Protein AF-A0A4P9Y2X1-F1 (afdb_monomer)

pLDDT: mean 70.87, std 21.78, range [31.38, 97.06]

Sequence (193 aa):
MLCRMGLGLTSDLLPIRHLTRPFLSAGLVFARGAAYRPPLTIVSRRPPPDIPQGKDEVPRNPRPLPAMTTEEVSAHFVNRSLSFACTDAFTLKVSPWPRCAVVRDKKTYEILIGPRVAYVNSKKSVDNRAVYRNRARRRLDRAAKAILPLYAQPRYDYVFFLREPCITQHMDVLKNNILLALKRVHCLRLPVK

Solvent-accessible surface area (backbone atoms only — not comparable to full-atom values): 12430 Å² total; per-residue (Å²): 138,88,79,83,88,82,89,82,90,77,93,83,89,83,79,92,76,87,80,85,81,81,92,82,89,84,78,90,80,94,77,84,88,75,86,84,70,73,79,81,73,76,68,78,72,69,70,71,81,74,72,79,89,51,101,65,83,74,56,99,74,50,55,69,62,78,65,84,43,76,68,57,39,50,61,54,41,75,81,52,48,81,38,64,28,82,52,83,39,32,37,39,37,35,28,74,55,60,97,58,51,49,44,59,41,90,85,79,60,44,78,58,66,59,58,43,79,41,80,47,76,47,52,88,48,43,35,79,53,65,67,57,41,50,49,24,50,54,49,50,48,57,35,44,68,70,46,42,85,78,72,57,58,62,50,28,42,39,36,38,37,44,25,45,49,41,65,75,55,54,67,68,58,52,38,50,51,51,52,53,36,50,50,48,43,74,67,55,85,66,83,84,129

Foldseek 3Di:
DDDDDDDDDDDDDDDDDDDDDDDDDDDDDDDDDDDPPPPPPCPPCPDPPDPPPDPPPLPPDQDEDDDLDQVSVVVCQVVAQPFWDDDPFWIKTKGAADPNYWYADPPPRDTFQAEAEEEDEDCVFAHVDVVRSVQLVVLLVVLCVVACVPQPDTRMYMYIYGGNVSNPDDSVVSNVRVVVGSCRGVVPPDDDD

Organism: NCBI:txid1907219

Structure (mmCIF, N/CA/C/O backbone):
data_AF-A0A4P9Y2X1-F1
#
_entry.id   AF-A0A4P9Y2X1-F1
#
loop_
_atom_site.group_PDB
_atom_site.id
_atom_site.type_symbol
_atom_site.label_atom_id
_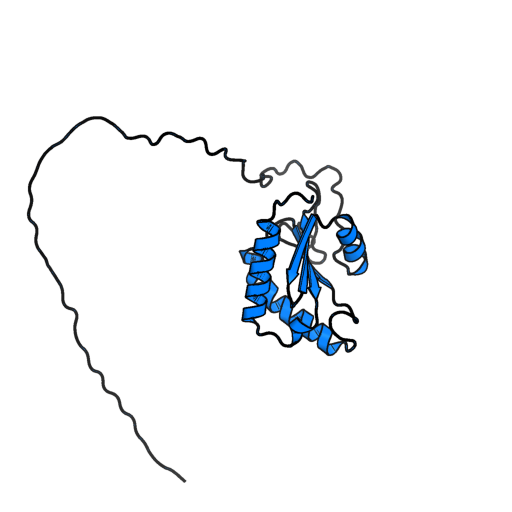atom_site.label_alt_id
_atom_site.label_comp_id
_atom_site.label_asym_id
_atom_site.label_entity_id
_atom_site.label_seq_id
_atom_site.pdbx_PDB_ins_code
_atom_site.Cartn_x
_atom_site.Cartn_y
_atom_site.Cartn_z
_atom_site.occupancy
_atom_site.B_iso_or_equiv
_atom_site.auth_seq_id
_atom_site.auth_comp_id
_atom_site.auth_asym_id
_atom_site.auth_atom_id
_atom_site.pdbx_PDB_model_num
ATOM 1 N N . MET A 1 1 ? -16.371 -33.456 40.025 1.00 46.06 1 MET A N 1
ATOM 2 C CA . MET A 1 1 ? -17.799 -33.800 40.197 1.00 46.06 1 MET A CA 1
ATOM 3 C C . MET A 1 1 ? -18.428 -33.889 38.818 1.00 46.06 1 MET A C 1
ATOM 5 O O . MET A 1 1 ? -18.357 -32.923 38.072 1.00 46.06 1 MET A O 1
ATOM 9 N N . LEU A 1 2 ? -18.895 -35.084 38.455 1.00 42.62 2 LEU A N 1
ATOM 10 C CA . LEU A 1 2 ? -19.455 -35.434 37.150 1.00 42.62 2 LEU A CA 1
ATOM 11 C C . LEU A 1 2 ? -20.898 -34.933 36.990 1.00 42.62 2 LEU A C 1
ATOM 13 O O . LEU A 1 2 ? -21.685 -35.064 37.920 1.00 42.62 2 LEU A O 1
ATOM 17 N N . CYS A 1 3 ? -21.259 -34.518 35.775 1.00 41.72 3 CYS A N 1
ATOM 18 C CA . CYS A 1 3 ? -22.609 -34.668 35.215 1.00 41.72 3 CYS A CA 1
ATOM 19 C C . CYS A 1 3 ? -22.464 -34.751 33.679 1.00 41.72 3 CYS A C 1
ATOM 21 O O . CYS A 1 3 ? -22.022 -33.789 33.060 1.00 41.72 3 CYS A O 1
ATOM 23 N N . ARG A 1 4 ? -22.418 -35.962 33.094 1.00 39.38 4 ARG A N 1
ATOM 24 C CA . ARG A 1 4 ? -23.517 -36.676 32.391 1.00 39.38 4 ARG A CA 1
ATOM 25 C C . ARG A 1 4 ? -24.182 -35.828 31.292 1.00 39.38 4 ARG A C 1
ATOM 27 O O . ARG A 1 4 ? -24.827 -34.840 31.589 1.00 39.38 4 ARG A O 1
ATOM 34 N N . MET A 1 5 ? -23.856 -36.094 30.023 1.00 42.47 5 MET A N 1
ATOM 35 C CA . MET A 1 5 ? -24.524 -37.026 29.083 1.00 42.47 5 MET A CA 1
ATOM 36 C C . MET A 1 5 ? -25.726 -36.402 28.360 1.00 42.47 5 MET A C 1
ATOM 38 O O . MET A 1 5 ? -26.675 -35.961 28.992 1.00 42.47 5 MET A O 1
ATOM 42 N N . GLY A 1 6 ? -25.691 -36.449 27.026 1.00 40.44 6 GLY A N 1
ATOM 43 C CA . GLY A 1 6 ? -26.807 -36.062 26.165 1.00 40.44 6 GLY A CA 1
ATOM 44 C C . GLY A 1 6 ? -26.436 -36.065 24.684 1.00 40.44 6 GLY A C 1
ATOM 45 O O . GLY A 1 6 ? -26.431 -35.019 24.047 1.00 40.44 6 GLY A O 1
ATOM 46 N N . LEU A 1 7 ? -26.068 -37.238 24.159 1.00 48.69 7 LEU A N 1
ATOM 47 C CA . LEU A 1 7 ? -25.991 -37.512 22.722 1.00 48.69 7 LEU A CA 1
ATOM 48 C C . LEU A 1 7 ? -27.415 -37.544 22.149 1.00 48.69 7 LEU A C 1
ATOM 50 O O . LEU A 1 7 ? -28.268 -38.245 22.686 1.00 48.69 7 LEU A O 1
ATOM 54 N N . GLY A 1 8 ? -27.642 -36.829 21.049 1.00 40.47 8 GLY A N 1
ATOM 55 C CA . GLY A 1 8 ? -28.876 -36.874 20.266 1.00 40.47 8 GLY A CA 1
ATOM 56 C C . GLY A 1 8 ? -28.552 -36.967 18.779 1.00 40.47 8 GLY A C 1
ATOM 57 O O . GLY A 1 8 ? -28.489 -35.955 18.091 1.00 40.47 8 GLY A O 1
ATOM 58 N N . LEU A 1 9 ? -28.300 -38.192 18.315 1.00 49.41 9 LEU A N 1
ATOM 59 C CA . LEU A 1 9 ? -28.286 -38.595 16.909 1.00 49.41 9 LEU A CA 1
ATOM 60 C C . LEU A 1 9 ? -29.729 -38.858 16.458 1.00 49.41 9 LEU A C 1
ATOM 62 O O . LEU A 1 9 ? -30.378 -39.712 17.048 1.00 49.41 9 LEU A O 1
ATOM 66 N N . THR A 1 10 ? -30.188 -38.173 15.412 1.00 50.03 10 THR A N 1
ATOM 67 C CA . THR A 1 10 ? -31.227 -38.601 14.446 1.00 50.03 10 THR A CA 1
ATOM 68 C C . THR A 1 10 ? -30.934 -37.775 13.177 1.00 50.03 10 THR A C 1
ATOM 70 O O . THR A 1 10 ? -30.920 -36.554 13.244 1.00 50.03 10 THR A O 1
ATOM 73 N N . SER A 1 11 ? -30.358 -38.258 12.070 1.00 44.84 11 SER A N 1
ATOM 74 C CA . SER A 1 11 ? -30.761 -39.297 11.113 1.00 44.84 11 SER A CA 1
ATOM 75 C C . SER A 1 11 ? -32.238 -39.248 10.744 1.00 44.84 11 SER A C 1
ATOM 77 O O . SER A 1 11 ? -33.000 -40.062 11.242 1.00 44.84 11 SER A O 1
ATOM 79 N N . ASP A 1 12 ? -32.593 -38.347 9.824 1.00 41.78 12 ASP A N 1
ATOM 80 C CA . ASP A 1 12 ? -33.766 -38.529 8.974 1.00 41.78 12 ASP A CA 1
ATOM 81 C C . ASP A 1 12 ? -33.438 -38.220 7.510 1.00 41.78 12 ASP A C 1
ATOM 83 O O . ASP A 1 12 ? -33.122 -37.104 7.095 1.00 41.78 12 ASP A O 1
ATOM 87 N N . LEU A 1 13 ? -33.460 -39.317 6.760 1.00 49.59 13 LEU A N 1
ATOM 88 C CA . LEU A 1 13 ? -33.363 -39.465 5.322 1.00 49.59 13 LEU A CA 1
ATOM 89 C C . LEU A 1 13 ? -34.708 -39.098 4.698 1.00 49.59 13 LEU A C 1
ATOM 91 O O . LEU A 1 13 ? -35.712 -39.702 5.058 1.00 49.59 13 LEU A O 1
ATOM 95 N N . LEU A 1 14 ? -34.727 -38.227 3.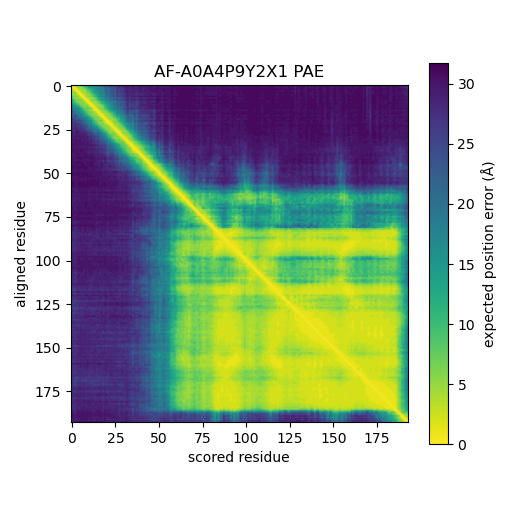689 1.00 57.69 14 LEU A N 1
ATOM 96 C CA . LEU A 1 14 ? -35.843 -38.134 2.743 1.00 57.69 14 LEU A CA 1
ATOM 97 C C . LEU A 1 14 ? -35.336 -37.798 1.326 1.00 57.69 14 LEU A C 1
ATOM 99 O O . LEU A 1 14 ? -34.244 -37.253 1.169 1.00 57.69 14 LEU A O 1
ATOM 103 N N . PRO A 1 15 ? -36.071 -38.216 0.278 1.00 49.88 15 PRO A N 1
ATOM 104 C CA . PRO A 1 15 ? -35.488 -39.014 -0.788 1.00 49.88 15 PRO A CA 1
ATOM 105 C C . PRO A 1 15 ? -35.441 -38.315 -2.148 1.00 49.88 15 PRO A C 1
ATOM 107 O O . PRO A 1 15 ? -36.216 -37.414 -2.469 1.00 49.88 15 PRO A O 1
ATOM 110 N N . ILE A 1 16 ? -34.549 -38.850 -2.978 1.00 49.84 16 ILE A N 1
ATOM 111 C CA . ILE A 1 16 ? -34.444 -38.661 -4.423 1.00 49.84 16 ILE A CA 1
ATOM 112 C C . ILE A 1 16 ? -35.815 -38.909 -5.069 1.00 49.84 16 ILE A C 1
ATOM 114 O O . ILE A 1 16 ? -36.359 -40.010 -4.987 1.00 49.84 16 ILE A O 1
ATOM 118 N N . ARG A 1 17 ? -36.366 -37.900 -5.752 1.00 44.12 17 ARG A N 1
ATOM 119 C CA . ARG A 1 17 ? -37.485 -38.076 -6.683 1.00 44.12 17 ARG A CA 1
ATOM 120 C C . ARG A 1 17 ? -37.054 -37.680 -8.085 1.00 44.12 17 ARG A C 1
ATOM 122 O O . ARG A 1 17 ? -36.909 -36.508 -8.417 1.00 44.12 17 ARG A O 1
ATOM 129 N N . HIS A 1 18 ? -36.861 -38.721 -8.885 1.00 48.31 18 HIS A N 1
ATOM 130 C CA . HIS A 1 18 ? -36.809 -38.687 -10.333 1.00 48.31 18 HIS A CA 1
ATOM 131 C C . HIS A 1 18 ? -38.089 -38.052 -10.887 1.00 48.31 18 HIS A C 1
ATOM 133 O O . HIS A 1 18 ? -39.191 -38.521 -10.608 1.00 48.31 18 HIS A O 1
ATOM 139 N N . LEU A 1 19 ? -37.940 -37.013 -11.705 1.00 48.47 19 LEU A N 1
ATOM 140 C CA . LEU A 1 19 ? -38.990 -36.538 -12.600 1.00 48.47 19 LEU A CA 1
ATOM 141 C C . LEU A 1 19 ? -38.551 -36.825 -14.031 1.00 48.47 19 LEU A C 1
ATOM 143 O O . LEU A 1 19 ? -37.944 -36.011 -14.719 1.00 48.47 19 LEU A O 1
ATOM 147 N N . THR A 1 20 ? -38.870 -38.042 -14.451 1.00 46.12 20 THR A N 1
ATOM 148 C CA . THR A 1 20 ? -39.063 -38.414 -15.846 1.00 46.12 20 THR A CA 1
ATOM 149 C C . THR A 1 20 ? -40.257 -37.643 -16.403 1.00 46.12 20 THR A C 1
ATOM 151 O O . THR A 1 20 ? -41.367 -37.755 -15.878 1.00 46.12 20 THR A O 1
ATOM 154 N N . ARG A 1 21 ? -40.059 -36.914 -17.502 1.00 46.06 21 ARG A N 1
ATOM 155 C CA . ARG A 1 21 ? -41.138 -36.603 -18.443 1.00 46.06 21 ARG A CA 1
ATOM 156 C C . ARG A 1 21 ? -40.705 -36.926 -19.873 1.00 46.06 21 ARG A C 1
ATOM 158 O O . ARG A 1 21 ? -39.512 -36.857 -20.166 1.00 46.06 21 ARG A O 1
ATOM 165 N N . PRO A 1 22 ? -41.656 -37.361 -20.713 1.00 52.03 22 PRO A N 1
ATOM 166 C CA . PRO A 1 22 ? -41.384 -38.200 -21.862 1.00 52.03 22 PRO A CA 1
ATOM 167 C C . PRO A 1 22 ? -41.191 -37.412 -23.157 1.00 52.03 22 PRO A C 1
ATOM 169 O O . PRO A 1 22 ? -41.671 -36.293 -23.327 1.00 52.03 22 PRO A O 1
ATOM 172 N N . PHE A 1 23 ? -40.503 -38.098 -24.067 1.00 40.88 23 PHE A N 1
ATOM 173 C CA . PHE A 1 23 ? -40.548 -37.962 -25.516 1.00 40.88 23 PHE A CA 1
ATOM 174 C C . PHE A 1 23 ? -41.937 -37.581 -26.049 1.00 40.88 23 PHE A C 1
ATOM 176 O O . PHE A 1 23 ? -42.909 -38.281 -25.778 1.00 40.88 23 PHE A O 1
ATOM 183 N N . LEU A 1 24 ? -41.983 -36.579 -26.928 1.00 45.62 24 LEU A N 1
ATOM 184 C CA . LEU A 1 24 ? -42.823 -36.623 -28.122 1.00 45.62 24 LEU A CA 1
ATOM 185 C C . LEU A 1 24 ? -42.112 -35.893 -29.264 1.00 45.62 24 LEU A C 1
ATOM 187 O O . LEU A 1 24 ? -41.770 -34.715 -29.196 1.00 45.62 24 LEU A O 1
ATOM 191 N N . SER A 1 25 ? -41.843 -36.695 -30.280 1.00 41.62 25 SER A N 1
ATOM 192 C CA . SER A 1 25 ? -41.270 -36.411 -31.583 1.00 41.62 25 SER A CA 1
ATOM 193 C C . SER A 1 25 ? -42.294 -35.797 -32.536 1.00 41.62 25 SER A C 1
ATOM 195 O O . SER A 1 25 ? -43.398 -36.323 -32.642 1.00 41.62 25 SER A O 1
ATOM 197 N N . ALA A 1 26 ? -41.876 -34.784 -33.292 1.00 38.12 26 ALA A N 1
ATOM 198 C CA . ALA A 1 26 ? -42.262 -34.458 -34.675 1.00 38.12 26 ALA A CA 1
ATOM 199 C C . ALA A 1 26 ? -41.609 -33.094 -34.967 1.00 38.12 26 ALA A C 1
ATOM 201 O O . ALA A 1 26 ? -41.743 -32.181 -34.166 1.00 38.12 26 ALA A O 1
ATOM 202 N N . GLY A 1 27 ? -40.825 -32.840 -36.007 1.00 34.03 27 GLY A N 1
ATOM 203 C CA . GLY A 1 27 ? -40.684 -33.470 -37.308 1.00 34.03 27 GLY A C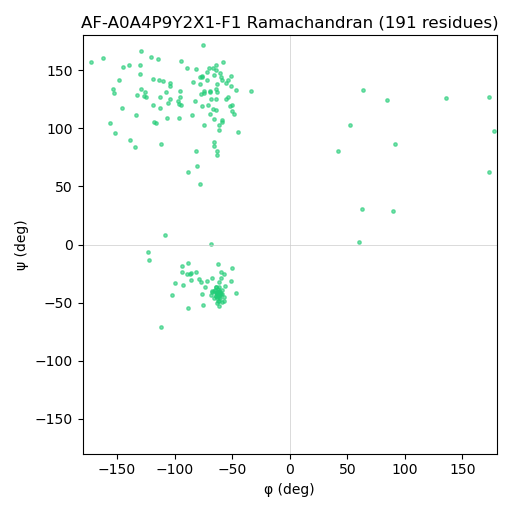A 1
ATOM 204 C C . GLY A 1 27 ? -40.597 -32.322 -38.321 1.00 34.03 27 GLY A C 1
ATOM 205 O O . GLY A 1 27 ? -41.501 -31.499 -38.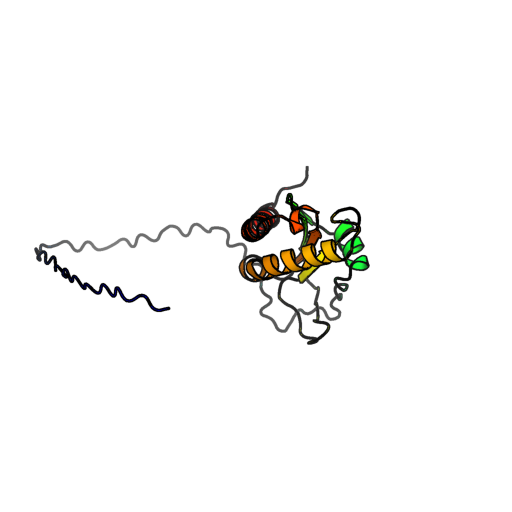334 1.00 34.03 27 GLY A O 1
ATOM 206 N N . LEU A 1 28 ? -39.538 -32.308 -39.149 1.00 37.94 28 LEU A N 1
ATOM 207 C CA . LEU A 1 28 ? -39.350 -31.463 -40.351 1.00 37.94 28 LEU A CA 1
ATOM 208 C C . LEU A 1 28 ? -39.274 -29.932 -40.100 1.00 37.94 28 LEU A C 1
ATOM 210 O O . LEU A 1 28 ? -40.072 -29.356 -39.387 1.00 37.94 28 LEU A O 1
ATOM 214 N N . VAL A 1 29 ? -38.329 -29.163 -40.644 1.00 41.47 29 VAL A N 1
ATOM 215 C CA . VAL A 1 29 ? -37.960 -29.042 -42.059 1.00 41.47 29 VAL A CA 1
ATOM 216 C C . VAL A 1 29 ? -36.491 -28.616 -42.170 1.00 41.47 29 VAL A C 1
ATOM 218 O O . VAL A 1 29 ? -36.031 -27.683 -41.516 1.00 41.47 29 VAL A O 1
ATOM 221 N N . PHE A 1 30 ? -35.764 -29.302 -43.047 1.00 40.00 30 PHE A N 1
ATOM 222 C CA . PHE A 1 30 ? -34.412 -28.969 -43.477 1.00 40.00 30 PHE A CA 1
ATOM 223 C C . PHE A 1 30 ? -34.483 -27.771 -44.442 1.00 40.00 30 PHE A C 1
ATOM 225 O O . PHE A 1 30 ? -34.844 -27.935 -45.605 1.00 40.00 30 PHE A O 1
ATOM 232 N N . ALA A 1 31 ? -34.147 -26.567 -43.975 1.00 43.12 31 ALA A N 1
ATOM 233 C CA . ALA A 1 31 ? -33.940 -25.404 -44.837 1.00 43.12 31 ALA A CA 1
ATOM 234 C C . ALA A 1 31 ? -32.439 -25.103 -44.921 1.00 43.12 31 ALA A C 1
ATOM 236 O O . ALA A 1 31 ? -31.794 -24.683 -43.960 1.00 43.12 31 ALA A O 1
ATOM 237 N N . ARG A 1 32 ? -31.880 -25.381 -46.100 1.00 41.03 32 ARG A N 1
ATOM 238 C CA . ARG A 1 32 ? -30.540 -24.974 -46.520 1.00 41.03 32 ARG A CA 1
ATOM 239 C C . ARG A 1 32 ? -30.416 -23.448 -46.487 1.00 41.03 32 ARG A C 1
ATOM 241 O O . ARG A 1 32 ? -31.288 -22.756 -46.992 1.00 41.03 32 ARG A O 1
ATOM 248 N N . GLY A 1 33 ? -29.249 -22.973 -46.054 1.00 44.22 33 GLY A N 1
ATOM 249 C CA . GLY A 1 33 ? -28.662 -21.747 -46.595 1.00 44.22 33 GLY A CA 1
ATOM 250 C C . GLY A 1 33 ? -29.012 -20.453 -45.869 1.00 44.22 33 GLY A C 1
ATOM 251 O O . GLY A 1 33 ? -29.885 -19.718 -46.296 1.00 44.22 33 GLY A O 1
ATOM 252 N N . ALA A 1 34 ? -28.238 -20.140 -44.833 1.00 41.03 34 ALA A N 1
ATOM 253 C CA . ALA A 1 34 ? -27.581 -18.844 -44.646 1.00 41.03 34 ALA A CA 1
ATOM 254 C C . ALA A 1 34 ? -26.865 -18.908 -43.297 1.00 41.03 34 ALA A C 1
ATOM 256 O O . ALA A 1 34 ? -27.467 -18.738 -42.240 1.00 41.03 34 ALA A O 1
ATOM 257 N N . ALA A 1 35 ? -25.566 -19.203 -43.323 1.00 43.62 35 ALA 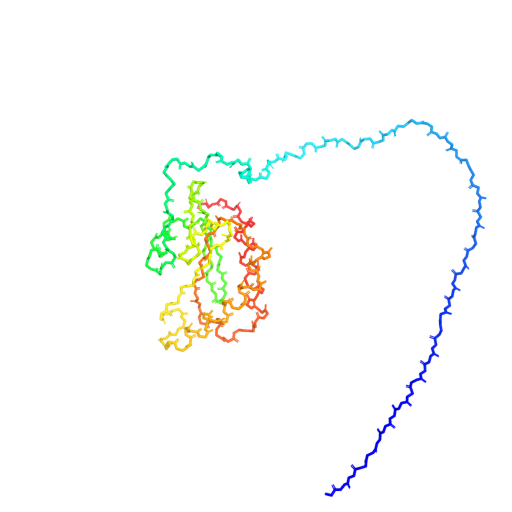A N 1
ATOM 258 C CA . ALA A 1 35 ? -24.722 -19.008 -42.158 1.00 43.62 35 ALA A CA 1
ATOM 259 C C . ALA A 1 35 ? -24.801 -17.524 -41.778 1.00 43.62 35 ALA A C 1
ATOM 261 O O . ALA A 1 35 ? -24.229 -16.678 -42.466 1.00 43.62 35 ALA A O 1
ATOM 262 N N . TYR A 1 36 ? -25.530 -17.208 -40.708 1.00 44.50 36 TYR A N 1
ATOM 263 C CA . TYR A 1 36 ? -25.503 -15.889 -40.093 1.00 44.50 36 TYR A CA 1
ATOM 264 C C . TYR A 1 36 ? -24.096 -15.695 -39.515 1.00 44.50 36 TYR A C 1
ATOM 266 O O . TYR A 1 36 ? -23.818 -16.024 -38.364 1.00 44.50 36 TYR A O 1
ATOM 274 N N . ARG A 1 37 ? -23.159 -15.242 -40.357 1.00 45.41 37 ARG A N 1
ATOM 275 C CA . ARG A 1 37 ? -21.886 -14.685 -39.908 1.00 45.41 37 ARG A CA 1
ATOM 276 C C . ARG A 1 37 ? -22.244 -13.358 -39.246 1.00 45.41 37 ARG A C 1
ATOM 278 O O . ARG A 1 37 ? -22.676 -12.459 -39.970 1.00 45.41 37 ARG A O 1
ATOM 285 N N . PRO A 1 38 ? -22.090 -13.195 -37.920 1.00 49.56 38 PRO A N 1
ATOM 286 C CA . PRO A 1 38 ? -22.181 -11.862 -37.354 1.00 49.56 38 PRO A CA 1
ATOM 287 C C . PRO A 1 38 ? -21.164 -10.977 -38.089 1.00 49.56 38 PRO A C 1
ATOM 289 O O . PRO A 1 38 ? -20.062 -11.458 -38.398 1.00 49.56 38 PRO A O 1
ATOM 292 N N . PRO A 1 39 ? -21.512 -9.720 -38.420 1.00 43.09 39 PRO A N 1
ATOM 293 C CA . PRO A 1 39 ? -20.548 -8.803 -38.994 1.00 43.09 39 PRO A CA 1
ATOM 294 C C . PRO A 1 39 ? -19.356 -8.770 -38.044 1.00 43.09 39 PRO A C 1
ATOM 296 O O . PRO A 1 39 ? -19.518 -8.599 -36.835 1.00 43.09 39 PRO A O 1
ATOM 299 N N . LEU A 1 40 ? -18.164 -9.010 -38.590 1.00 44.00 40 LEU A N 1
ATOM 300 C CA . LEU A 1 40 ? -16.913 -8.748 -37.902 1.00 44.00 40 LEU A CA 1
ATOM 301 C C . LEU A 1 40 ? -16.872 -7.241 -37.671 1.00 44.00 40 LEU A C 1
ATOM 303 O O . LEU A 1 40 ? -16.269 -6.497 -38.439 1.00 44.00 40 LEU A O 1
ATOM 307 N N . THR A 1 41 ? -17.562 -6.774 -36.635 1.00 42.84 41 THR A N 1
ATOM 308 C CA . THR A 1 41 ? -17.335 -5.458 -36.083 1.00 42.84 41 THR A CA 1
ATOM 309 C C . THR A 1 41 ? -15.899 -5.529 -35.615 1.00 42.84 41 THR A C 1
ATOM 311 O O . THR A 1 41 ? -15.576 -6.201 -34.632 1.00 42.84 41 THR A O 1
ATOM 314 N N . ILE A 1 42 ? -15.022 -4.919 -36.405 1.00 44.97 42 ILE A N 1
ATOM 315 C CA . ILE A 1 42 ? -13.634 -4.653 -36.077 1.00 44.97 42 ILE A CA 1
ATOM 316 C C . ILE A 1 42 ? -13.703 -3.708 -34.875 1.00 44.97 42 ILE A C 1
ATOM 318 O O . ILE A 1 42 ? -13.562 -2.496 -34.990 1.00 44.97 42 ILE A O 1
ATOM 322 N N . VAL A 1 43 ? -13.995 -4.257 -33.692 1.00 43.88 43 VAL A N 1
ATOM 323 C CA . VAL A 1 43 ? -13.610 -3.639 -32.437 1.00 43.88 43 VAL A CA 1
ATOM 324 C C . VAL A 1 43 ? -12.114 -3.559 -32.587 1.00 43.88 43 VAL A C 1
ATOM 326 O O . VAL A 1 43 ? -11.455 -4.599 -32.628 1.00 43.88 43 VAL A O 1
ATOM 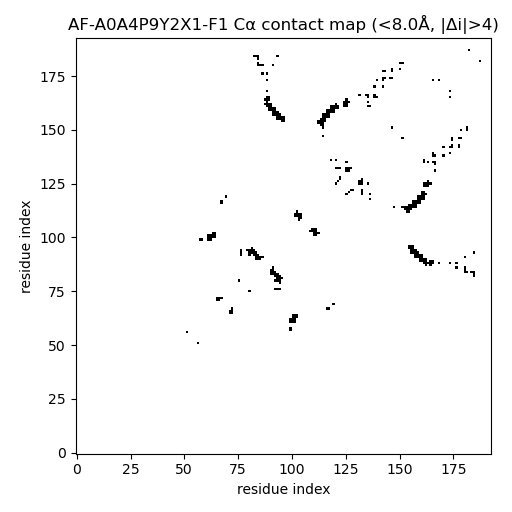329 N N . SER A 1 44 ? -11.619 -2.342 -32.806 1.00 42.97 44 SER A N 1
ATOM 330 C CA . SER A 1 44 ? -10.207 -2.027 -32.892 1.00 42.97 44 SER A CA 1
ATOM 331 C C . SER A 1 44 ? -9.520 -2.745 -31.740 1.00 42.97 44 SER A C 1
ATOM 333 O O . SER A 1 44 ? -9.549 -2.283 -30.594 1.00 42.97 44 SER A O 1
ATOM 335 N N . ARG A 1 45 ? -8.961 -3.921 -32.034 1.00 38.28 45 ARG A N 1
ATOM 336 C CA . ARG A 1 45 ? -8.057 -4.623 -31.151 1.00 38.28 45 ARG A CA 1
ATOM 337 C C . ARG A 1 45 ? -6.864 -3.693 -31.127 1.00 38.28 45 ARG A C 1
ATOM 339 O O . ARG A 1 45 ? -5.988 -3.800 -31.975 1.00 38.28 45 ARG A O 1
ATOM 346 N N . ARG A 1 46 ? -6.843 -2.717 -30.211 1.00 44.00 46 ARG A N 1
ATOM 347 C CA . ARG A 1 46 ? -5.541 -2.251 -29.753 1.00 44.00 46 ARG A CA 1
ATOM 348 C C . ARG A 1 46 ? -4.843 -3.542 -29.348 1.00 44.00 46 ARG A C 1
ATOM 350 O O . ARG A 1 46 ? -5.432 -4.267 -28.536 1.00 44.00 46 ARG A O 1
ATOM 357 N N . PRO A 1 47 ? -3.715 -3.894 -29.981 1.00 42.06 47 PRO A N 1
ATOM 358 C CA . PRO A 1 47 ? -3.000 -5.078 -29.564 1.00 42.06 47 PRO A CA 1
ATOM 359 C C . PRO A 1 47 ? -2.813 -4.960 -28.044 1.00 42.06 47 PRO A C 1
ATOM 361 O O . PRO A 1 47 ? -2.577 -3.845 -27.550 1.00 42.06 47 PRO A O 1
ATOM 364 N N . PRO A 1 48 ? -3.036 -6.043 -27.274 1.00 53.25 48 PRO A N 1
ATOM 365 C CA . PRO A 1 48 ? -2.593 -6.053 -25.885 1.00 53.25 48 PRO A CA 1
ATOM 366 C C . PRO A 1 48 ? -1.148 -5.540 -25.889 1.00 53.25 48 PRO A C 1
ATOM 368 O O . PRO A 1 48 ? -0.414 -5.939 -26.790 1.00 53.25 48 PRO A O 1
ATOM 371 N N . PRO A 1 49 ? -0.763 -4.604 -24.998 1.00 56.78 49 PRO A N 1
ATOM 372 C CA . PRO A 1 49 ? 0.570 -4.012 -25.034 1.00 56.78 49 PRO A CA 1
ATOM 373 C C . PRO A 1 49 ? 1.569 -5.157 -25.098 1.00 56.78 49 PRO A C 1
ATOM 375 O O . PRO A 1 49 ? 1.570 -5.987 -24.188 1.00 56.78 49 PRO A O 1
ATOM 378 N N . ASP A 1 50 ? 2.293 -5.235 -26.216 1.00 46.22 50 ASP A N 1
ATOM 379 C CA . ASP A 1 50 ? 3.066 -6.406 -26.596 1.00 46.22 50 ASP A CA 1
ATOM 380 C C . ASP A 1 50 ? 3.895 -6.843 -25.390 1.00 46.22 50 ASP A C 1
ATOM 382 O O . ASP A 1 50 ? 4.764 -6.110 -24.910 1.00 46.22 50 ASP A O 1
ATOM 386 N N . ILE A 1 51 ? 3.573 -8.011 -24.826 1.00 48.69 51 ILE A N 1
ATOM 387 C CA . ILE A 1 51 ? 4.530 -8.693 -23.965 1.00 48.69 51 ILE A CA 1
ATOM 388 C C . ILE A 1 51 ? 5.667 -9.009 -24.932 1.00 48.69 51 ILE A C 1
ATOM 390 O O . ILE A 1 51 ? 5.398 -9.727 -25.895 1.00 48.69 51 ILE A O 1
ATOM 394 N N . PRO A 1 52 ? 6.877 -8.451 -24.757 1.00 48.59 52 PRO A N 1
ATOM 395 C CA . PRO A 1 52 ? 7.958 -8.670 -25.703 1.00 48.59 52 PRO A CA 1
ATOM 396 C C . PRO A 1 52 ? 8.273 -10.169 -25.727 1.00 48.59 52 PRO A C 1
ATOM 398 O O . PRO A 1 52 ? 8.935 -10.700 -24.839 1.00 48.59 52 PRO A O 1
ATOM 401 N N . GLN A 1 53 ? 7.727 -10.868 -26.722 1.00 43.31 53 GLN A N 1
ATOM 402 C CA . GLN A 1 53 ? 8.047 -12.251 -27.049 1.00 43.31 53 GLN A CA 1
ATOM 403 C C . GLN A 1 53 ? 9.218 -12.227 -28.025 1.00 43.31 53 GLN A C 1
ATOM 405 O O . GLN A 1 53 ? 9.113 -12.608 -29.183 1.00 43.31 53 GLN A O 1
ATOM 410 N N . GLY A 1 54 ? 10.336 -11.701 -27.546 1.00 38.59 54 GLY A N 1
ATOM 411 C CA . GLY A 1 54 ? 11.581 -11.619 -28.280 1.00 38.59 54 GLY A CA 1
ATOM 412 C C . GLY A 1 54 ? 12.708 -11.612 -27.267 1.00 38.59 54 GLY A C 1
ATOM 413 O O . GLY A 1 54 ? 12.680 -10.851 -26.305 1.00 38.59 54 GLY A O 1
ATOM 414 N N . LYS A 1 55 ? 13.708 -12.471 -27.472 1.00 43.47 55 LYS A N 1
ATOM 415 C CA . LYS A 1 55 ? 14.997 -12.379 -26.767 1.00 43.47 55 LYS A CA 1
ATOM 416 C C . LYS A 1 55 ? 15.794 -11.134 -27.203 1.00 43.47 55 LYS A C 1
ATOM 418 O O . LYS A 1 55 ? 16.870 -10.874 -26.673 1.00 43.47 55 LYS A O 1
ATOM 423 N N . ASP A 1 56 ? 15.222 -10.352 -28.109 1.00 43.56 56 ASP A N 1
ATOM 424 C CA . ASP A 1 56 ? 15.766 -9.166 -28.736 1.00 43.56 56 ASP A CA 1
ATOM 425 C C . ASP A 1 56 ? 14.935 -7.953 -28.284 1.00 43.56 56 ASP A C 1
ATOM 427 O O . ASP A 1 56 ? 13.721 -8.050 -28.142 1.00 43.56 56 ASP A O 1
ATOM 431 N N . GLU A 1 57 ? 15.593 -6.817 -28.046 1.00 47.59 57 GLU A N 1
ATOM 432 C CA . GLU A 1 57 ? 15.063 -5.567 -27.457 1.00 47.59 57 GLU A CA 1
ATOM 433 C C . GLU A 1 57 ? 15.129 -5.406 -25.925 1.00 47.59 57 GLU A C 1
ATOM 435 O O . GLU A 1 57 ? 14.411 -4.596 -25.335 1.00 47.59 57 GLU A O 1
ATOM 440 N N . VAL A 1 58 ? 16.108 -6.024 -25.257 1.00 49.22 58 VAL A N 1
ATOM 441 C CA . VAL A 1 58 ? 16.732 -5.294 -24.139 1.00 49.22 58 VAL A CA 1
ATOM 442 C C . VAL A 1 58 ? 17.656 -4.253 -24.784 1.00 49.22 58 VAL A C 1
ATOM 444 O O . VAL A 1 58 ? 18.557 -4.641 -25.530 1.00 49.22 58 VAL A O 1
ATOM 447 N N . PRO A 1 59 ? 17.458 -2.939 -24.569 1.00 48.69 59 PRO A N 1
ATOM 448 C CA . PRO A 1 59 ? 18.376 -1.941 -25.105 1.00 48.69 59 PRO A CA 1
ATOM 449 C C . PRO A 1 59 ? 19.795 -2.288 -24.666 1.00 48.69 59 PRO A C 1
ATOM 451 O O . PRO A 1 59 ? 19.983 -2.680 -23.516 1.00 48.69 59 PRO A O 1
ATOM 454 N N . ARG A 1 60 ? 20.795 -2.092 -25.539 1.00 54.97 60 ARG A N 1
ATOM 455 C CA . ARG A 1 60 ? 22.216 -2.376 -25.233 1.00 54.97 60 ARG A CA 1
ATOM 456 C C . ARG A 1 60 ? 22.694 -1.757 -23.909 1.00 54.97 60 ARG A C 1
ATOM 458 O O . ARG A 1 60 ? 23.680 -2.220 -23.350 1.00 54.97 60 ARG A O 1
ATOM 465 N N . ASN A 1 61 ? 21.990 -0.743 -23.399 1.00 57.38 61 ASN A N 1
ATOM 466 C CA . ASN A 1 61 ? 22.170 -0.213 -22.056 1.00 57.38 61 ASN A CA 1
ATOM 467 C C . ASN A 1 61 ? 20.797 0.103 -21.407 1.00 57.38 61 ASN A C 1
ATOM 469 O O . ASN A 1 61 ? 20.259 1.199 -21.609 1.00 57.38 61 ASN A O 1
ATOM 473 N N . PRO A 1 62 ? 20.159 -0.843 -20.690 1.00 64.12 62 PRO A N 1
ATOM 474 C CA . PRO A 1 62 ? 18.891 -0.574 -20.022 1.00 64.12 62 PRO A CA 1
ATOM 475 C C . PRO A 1 62 ? 19.136 0.394 -18.862 1.00 64.12 62 PRO A C 1
ATOM 477 O O . PRO A 1 62 ? 20.036 0.176 -18.054 1.00 64.12 62 PRO A O 1
ATOM 480 N N . ARG A 1 63 ? 18.328 1.457 -18.736 1.00 62.91 63 ARG A N 1
ATOM 481 C CA . ARG A 1 63 ? 18.419 2.322 -17.549 1.00 62.91 63 ARG A CA 1
ATOM 482 C C . ARG A 1 63 ? 17.958 1.512 -16.332 1.00 62.91 63 ARG A C 1
ATOM 484 O O . ARG A 1 63 ? 16.783 1.124 -16.310 1.00 62.91 63 ARG A O 1
ATOM 491 N N . PRO A 1 64 ? 18.823 1.261 -15.333 1.00 67.00 64 PRO A N 1
ATOM 492 C CA . PRO A 1 64 ? 18.382 0.614 -14.110 1.00 67.00 64 PRO A CA 1
ATOM 493 C C . PRO A 1 64 ? 17.372 1.532 -13.417 1.00 67.00 64 PRO A C 1
ATOM 495 O O . PRO A 1 64 ? 17.590 2.742 -13.315 1.00 67.00 64 PRO A O 1
ATOM 498 N N . LEU A 1 65 ? 16.243 0.978 -12.966 1.00 68.31 65 LEU A N 1
ATOM 499 C CA . LEU A 1 65 ? 15.356 1.746 -12.094 1.00 68.31 65 LEU A CA 1
ATOM 500 C C . LEU A 1 65 ? 15.999 1.896 -10.715 1.00 68.31 65 LEU A C 1
ATOM 502 O O . LEU A 1 65 ? 16.591 0.929 -10.222 1.00 68.31 65 LEU A O 1
ATOM 506 N N . PRO A 1 66 ? 15.849 3.068 -10.073 1.00 65.19 66 PRO A N 1
ATOM 507 C CA . PRO A 1 66 ? 16.323 3.257 -8.714 1.00 65.19 66 PRO A CA 1
ATOM 508 C C . PRO A 1 66 ? 15.680 2.240 -7.765 1.00 65.19 66 PRO A C 1
ATOM 510 O O . PRO A 1 66 ? 14.609 1.655 -8.023 1.00 65.19 66 PRO A O 1
ATOM 513 N N . ALA A 1 67 ? 16.360 2.004 -6.647 1.00 64.88 67 ALA A N 1
ATOM 514 C CA . ALA A 1 67 ? 15.811 1.146 -5.621 1.00 64.88 67 ALA A CA 1
ATOM 515 C C . ALA A 1 67 ? 14.545 1.803 -5.059 1.00 64.88 67 ALA A C 1
ATOM 517 O O . ALA A 1 67 ? 14.421 3.022 -4.998 1.00 64.88 67 ALA A O 1
ATOM 518 N N . MET A 1 68 ? 13.586 0.996 -4.604 1.00 66.50 68 MET A N 1
ATOM 519 C CA . MET A 1 68 ? 12.447 1.543 -3.868 1.00 66.50 68 MET A CA 1
ATOM 520 C C . MET A 1 68 ? 12.831 1.869 -2.412 1.00 66.50 68 MET A C 1
ATOM 522 O O . MET A 1 68 ? 12.210 1.376 -1.471 1.00 66.50 68 MET A O 1
ATOM 526 N N . THR A 1 69 ? 13.907 2.629 -2.208 1.00 59.91 69 THR A N 1
ATOM 527 C CA . THR A 1 69 ? 14.250 3.205 -0.902 1.00 59.91 69 THR A CA 1
ATOM 528 C C . THR A 1 69 ? 13.431 4.472 -0.687 1.00 59.91 69 THR A C 1
ATOM 530 O O . THR A 1 69 ? 13.041 5.146 -1.632 1.00 59.91 69 THR A O 1
ATOM 533 N N . THR A 1 70 ? 13.124 4.811 0.562 1.00 55.62 70 THR A N 1
ATOM 534 C CA . THR A 1 70 ? 12.208 5.914 0.896 1.00 55.62 70 THR A CA 1
ATOM 535 C C . THR A 1 70 ? 12.606 7.268 0.297 1.00 55.62 70 THR A C 1
ATOM 537 O O . THR A 1 70 ? 11.724 8.023 -0.108 1.00 55.62 70 THR A O 1
ATOM 540 N N . GLU A 1 71 ? 13.903 7.561 0.200 1.00 53.53 71 GLU A N 1
ATOM 541 C CA . GLU A 1 71 ? 14.426 8.828 -0.331 1.00 53.53 71 GLU A CA 1
ATOM 542 C C . GLU A 1 71 ? 14.328 8.887 -1.862 1.00 53.53 71 GLU A C 1
ATOM 544 O O . GLU A 1 71 ? 13.690 9.792 -2.405 1.00 53.53 71 GLU A O 1
ATOM 549 N N . GLU A 1 72 ? 14.842 7.867 -2.555 1.00 56.38 72 GLU A N 1
ATOM 550 C CA . GLU A 1 72 ? 14.801 7.767 -4.021 1.00 56.38 72 GLU A CA 1
ATOM 551 C C . GLU A 1 72 ? 13.360 7.655 -4.539 1.00 56.38 72 GLU A C 1
ATOM 553 O O . GLU A 1 72 ? 13.002 8.261 -5.551 1.00 56.38 72 GLU A O 1
ATOM 558 N N . VAL A 1 73 ? 12.496 6.944 -3.804 1.00 59.88 73 VAL A N 1
ATOM 559 C CA . VAL A 1 73 ? 11.060 6.830 -4.096 1.00 59.88 73 VAL A CA 1
ATOM 560 C C . VAL A 1 73 ? 10.379 8.185 -3.991 1.00 59.88 73 VAL A C 1
ATOM 562 O O . VAL A 1 73 ? 9.561 8.513 -4.844 1.00 59.88 73 VAL A O 1
ATOM 565 N N . SER A 1 74 ? 10.699 9.003 -2.987 1.00 56.56 74 SER A N 1
ATOM 566 C CA . SER A 1 74 ? 10.043 10.304 -2.837 1.00 56.56 74 SER A CA 1
ATOM 567 C C . SER A 1 74 ? 10.317 11.219 -4.039 1.00 56.56 74 SER A C 1
ATOM 569 O O . SER A 1 74 ? 9.368 11.709 -4.650 1.00 56.56 74 SER A O 1
ATOM 571 N N . ALA A 1 75 ? 11.577 11.353 -4.464 1.00 58.59 75 ALA A N 1
ATOM 572 C CA . ALA A 1 75 ? 11.953 12.189 -5.603 1.00 58.59 75 ALA A CA 1
ATOM 573 C C . ALA A 1 75 ? 11.434 11.621 -6.934 1.00 58.59 75 ALA A C 1
ATOM 575 O O . ALA A 1 75 ? 10.870 12.350 -7.754 1.00 58.59 75 ALA A O 1
ATOM 576 N N . HIS A 1 76 ? 11.557 10.303 -7.130 1.00 61.34 76 HIS A N 1
ATOM 577 C CA . HIS A 1 76 ? 11.084 9.637 -8.341 1.00 61.34 76 HIS A CA 1
ATOM 578 C C . HIS A 1 76 ? 9.564 9.770 -8.509 1.00 61.34 76 HIS A C 1
ATOM 580 O O . HIS A 1 76 ? 9.080 9.982 -9.617 1.00 61.34 76 HIS A O 1
ATOM 586 N N . PHE A 1 77 ? 8.790 9.689 -7.423 1.00 59.75 77 PHE A N 1
ATOM 587 C CA . PHE A 1 77 ? 7.330 9.758 -7.496 1.00 59.75 77 PHE A CA 1
ATOM 588 C C . PHE A 1 77 ? 6.767 11.173 -7.475 1.00 59.75 77 PHE A C 1
ATOM 590 O O . PHE A 1 77 ? 5.715 11.389 -8.075 1.00 59.75 77 PHE A O 1
ATOM 597 N N . VAL A 1 78 ? 7.417 12.138 -6.821 1.00 61.12 78 VAL A N 1
ATOM 598 C CA . VAL A 1 78 ? 6.956 13.536 -6.848 1.00 61.12 78 VAL A CA 1
ATOM 599 C C . VAL A 1 78 ? 6.914 14.062 -8.285 1.00 61.12 78 VAL A C 1
ATOM 601 O O . VAL A 1 78 ? 5.920 14.672 -8.659 1.00 61.12 78 VAL A O 1
ATOM 604 N N . ASN A 1 79 ? 7.899 13.709 -9.116 1.00 57.81 79 ASN A N 1
ATOM 605 C CA . ASN A 1 79 ? 7.993 14.215 -10.490 1.00 57.81 79 ASN A CA 1
ATOM 606 C C . ASN A 1 79 ? 7.343 13.310 -11.552 1.00 57.81 79 ASN A C 1
ATOM 608 O O . ASN A 1 79 ? 7.092 13.762 -12.665 1.00 57.81 79 ASN A O 1
ATOM 612 N N . ARG A 1 80 ? 7.100 12.026 -11.245 1.00 62.03 80 ARG A N 1
ATOM 613 C CA . ARG A 1 80 ? 6.711 11.011 -12.248 1.00 62.03 80 ARG A CA 1
ATOM 614 C C . ARG A 1 80 ? 5.392 10.294 -11.972 1.00 62.03 80 ARG A C 1
ATOM 616 O O . ARG A 1 80 ? 4.957 9.505 -12.807 1.00 62.03 80 ARG A O 1
ATOM 623 N N . SER A 1 81 ? 4.763 10.516 -10.813 1.00 61.28 81 SER A N 1
ATOM 624 C CA . SER A 1 81 ? 3.470 9.884 -10.520 1.00 61.28 81 SER A CA 1
ATOM 625 C C . SER A 1 81 ? 2.399 10.412 -11.474 1.00 61.28 81 SER A C 1
ATOM 627 O O . SER A 1 81 ? 1.973 11.556 -11.383 1.00 61.28 81 SER A O 1
ATOM 629 N N . LEU A 1 82 ? 1.980 9.558 -12.408 1.00 66.56 82 LEU A N 1
ATOM 630 C CA . LEU A 1 82 ? 0.966 9.894 -13.410 1.00 66.56 82 LEU A CA 1
ATOM 631 C C . LEU A 1 82 ? -0.449 9.757 -12.854 1.00 66.56 82 LEU A C 1
ATOM 633 O O . LEU A 1 82 ? -1.392 10.339 -13.382 1.00 66.56 82 LEU A O 1
ATOM 637 N N . SER A 1 83 ? -0.621 8.943 -11.812 1.00 80.25 83 SER A N 1
ATOM 638 C CA . SER A 1 83 ? -1.934 8.655 -11.251 1.00 80.25 83 SER A CA 1
ATOM 639 C C . SER A 1 83 ? -1.835 8.399 -9.756 1.00 80.25 83 SER A C 1
ATOM 641 O O . SER A 1 83 ? -0.897 7.766 -9.258 1.00 80.25 83 SER A O 1
ATOM 643 N N . PHE A 1 84 ? -2.831 8.892 -9.030 1.00 87.25 84 PHE A N 1
ATOM 644 C CA . PHE A 1 84 ? -2.959 8.677 -7.601 1.00 87.25 84 PHE A CA 1
ATOM 645 C C . PHE A 1 84 ? -4.416 8.416 -7.229 1.00 87.25 84 PHE A C 1
ATOM 647 O O . PHE A 1 84 ? -5.341 8.847 -7.913 1.00 87.25 84 PHE A O 1
ATOM 654 N N . ALA A 1 85 ? -4.613 7.709 -6.123 1.00 91.00 85 ALA A N 1
ATOM 655 C CA . ALA A 1 85 ? -5.912 7.530 -5.502 1.00 91.00 85 ALA A CA 1
ATOM 656 C C . ALA A 1 85 ? -5.793 7.794 -4.004 1.00 91.00 85 ALA A C 1
ATOM 658 O O . ALA A 1 85 ? -4.946 7.223 -3.314 1.00 91.00 85 ALA A O 1
ATOM 659 N N . CYS A 1 86 ? -6.665 8.658 -3.502 1.00 91.38 86 CYS A N 1
ATOM 660 C CA . CYS A 1 86 ? -6.775 8.942 -2.082 1.00 91.38 86 CYS A CA 1
ATOM 661 C C . CYS A 1 86 ? -7.874 8.070 -1.476 1.00 91.38 86 CYS A C 1
ATOM 663 O O . CYS A 1 86 ? -8.986 7.987 -2.006 1.00 91.38 86 CYS A O 1
ATOM 665 N N . THR A 1 87 ? -7.550 7.445 -0.352 1.00 93.62 87 THR A N 1
ATOM 666 C CA . THR A 1 87 ? -8.498 6.744 0.511 1.00 93.62 87 THR A CA 1
ATOM 667 C C . THR A 1 87 ? -8.299 7.237 1.939 1.00 93.62 87 THR A C 1
ATOM 669 O O . THR A 1 87 ? -7.295 7.883 2.246 1.00 93.62 87 THR A O 1
ATOM 672 N N . ASP A 1 88 ? -9.239 6.922 2.821 1.00 89.12 88 ASP A N 1
ATOM 673 C CA . ASP A 1 88 ? -9.147 7.296 4.232 1.00 89.12 88 ASP A CA 1
ATOM 674 C C . ASP A 1 88 ? -7.887 6.706 4.904 1.00 89.12 88 ASP A C 1
ATOM 676 O O . ASP A 1 88 ? -7.121 7.391 5.576 1.00 89.12 88 ASP A O 1
ATOM 680 N N . ALA A 1 89 ? -7.578 5.441 4.609 1.00 92.69 89 ALA A N 1
ATOM 681 C CA . ALA A 1 89 ? -6.443 4.739 5.205 1.00 92.69 89 ALA A CA 1
ATOM 682 C C . ALA A 1 89 ? -5.073 5.075 4.595 1.00 92.69 89 ALA A C 1
ATOM 684 O O . ALA A 1 89 ? -4.053 4.969 5.277 1.00 92.69 89 ALA A O 1
ATOM 685 N N . PHE A 1 90 ? -5.012 5.425 3.311 1.00 94.69 90 PHE A N 1
ATOM 686 C CA . PHE A 1 90 ? -3.750 5.649 2.605 1.00 94.69 90 PHE A CA 1
ATOM 687 C C . PHE A 1 90 ? -3.951 6.449 1.318 1.00 94.69 90 PHE A C 1
ATOM 689 O O . PHE A 1 90 ? -5.036 6.472 0.733 1.00 94.69 90 PHE A O 1
ATOM 696 N N . THR A 1 91 ? -2.860 7.032 0.832 1.00 92.69 91 THR A N 1
ATOM 697 C CA . THR A 1 91 ? -2.765 7.545 -0.537 1.00 92.69 91 THR A CA 1
ATOM 698 C C . THR A 1 91 ? -1.933 6.580 -1.367 1.00 92.69 91 THR A C 1
ATOM 700 O O . THR A 1 91 ? -0.805 6.259 -1.003 1.00 92.69 91 THR A O 1
ATOM 703 N N . LEU A 1 92 ? -2.483 6.106 -2.479 1.00 92.62 92 LEU A N 1
ATOM 704 C CA . LEU A 1 92 ? -1.781 5.267 -3.440 1.00 92.62 92 LEU A CA 1
ATOM 705 C C . LEU A 1 92 ? -1.258 6.150 -4.568 1.00 92.62 92 LEU A C 1
ATOM 707 O O . LEU A 1 92 ? -2.045 6.834 -5.218 1.00 92.62 92 LEU A O 1
ATOM 711 N N . LYS A 1 93 ? 0.049 6.117 -4.820 1.00 90.44 93 LYS A N 1
ATOM 712 C CA . LYS A 1 93 ? 0.649 6.683 -6.031 1.00 90.44 93 LYS A CA 1
ATOM 713 C C . LYS A 1 93 ? 1.157 5.565 -6.917 1.00 90.44 93 LYS A C 1
ATOM 715 O O . LYS A 1 93 ? 1.735 4.599 -6.421 1.00 90.44 93 LYS A O 1
ATOM 720 N N . VAL A 1 94 ? 0.964 5.724 -8.219 1.00 89.25 94 VAL A N 1
ATOM 721 C CA . VAL A 1 94 ? 1.363 4.729 -9.207 1.00 89.25 94 VAL A CA 1
ATOM 722 C C . VAL A 1 94 ? 2.178 5.396 -10.304 1.00 89.25 94 VAL A C 1
ATOM 724 O O . VAL A 1 94 ? 1.825 6.463 -10.808 1.00 89.25 94 VAL A O 1
ATOM 727 N N . SER A 1 95 ? 3.293 4.761 -10.650 1.00 85.94 95 SER A N 1
ATOM 728 C CA . SER A 1 95 ? 4.151 5.161 -11.761 1.00 85.94 95 SER A CA 1
ATOM 729 C C . SER A 1 95 ? 4.350 3.960 -12.678 1.00 85.94 95 SER A C 1
ATOM 731 O O . SER A 1 95 ? 4.754 2.901 -12.193 1.00 85.94 95 SER A O 1
ATOM 733 N N . PRO 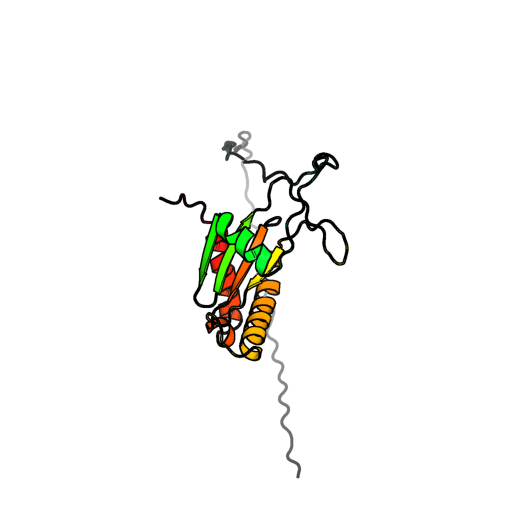A 1 96 ? 4.108 4.083 -13.993 1.00 85.69 96 PRO A N 1
ATOM 734 C CA . PRO A 1 96 ? 4.554 3.062 -14.926 1.00 85.69 96 PRO A CA 1
ATOM 735 C C . PRO A 1 96 ? 6.080 3.048 -14.977 1.00 85.69 96 PRO A C 1
ATOM 737 O O . PRO A 1 96 ? 6.744 4.074 -14.778 1.00 85.69 96 PRO A O 1
ATOM 740 N N . TRP A 1 97 ? 6.642 1.888 -15.288 1.00 83.06 97 TRP A N 1
ATOM 741 C CA . TRP A 1 97 ? 8.053 1.804 -15.620 1.00 83.06 97 TRP A CA 1
ATOM 742 C C . TRP A 1 97 ? 8.309 2.420 -17.003 1.00 83.06 97 TRP A C 1
ATOM 744 O O . TRP A 1 97 ? 7.464 2.329 -17.897 1.00 83.06 97 TRP A O 1
ATOM 754 N N . PRO A 1 98 ? 9.491 3.015 -17.231 1.00 77.94 98 PRO A N 1
ATOM 755 C CA . PRO A 1 98 ? 9.963 3.316 -18.576 1.00 77.94 98 PRO A CA 1
ATOM 756 C C . PRO A 1 98 ? 9.875 2.072 -19.473 1.00 77.94 98 PRO A C 1
ATOM 758 O O . PRO A 1 98 ? 10.159 0.961 -19.019 1.00 77.94 98 PRO A O 1
ATOM 761 N N . ARG A 1 99 ? 9.568 2.254 -20.767 1.00 71.44 99 ARG A N 1
ATOM 762 C CA . ARG A 1 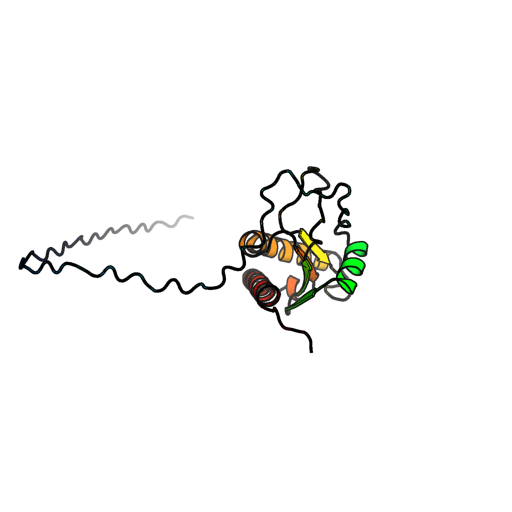99 ? 9.489 1.145 -21.746 1.00 71.44 99 ARG A CA 1
ATOM 763 C C . ARG A 1 99 ? 10.723 0.241 -21.747 1.00 71.44 99 ARG A C 1
ATOM 765 O O . ARG A 1 99 ? 10.585 -0.957 -21.949 1.00 71.44 99 ARG A O 1
ATOM 772 N N . CYS A 1 100 ? 11.884 0.804 -21.447 1.00 67.06 100 CYS A N 1
ATOM 773 C CA . CYS A 1 100 ? 13.173 0.123 -21.500 1.00 67.06 100 CYS A CA 1
ATOM 774 C C . CYS A 1 100 ? 13.775 -0.175 -20.118 1.00 67.06 100 CYS A C 1
ATOM 776 O O . CYS A 1 100 ? 14.950 -0.526 -20.020 1.00 67.06 100 CYS A O 1
ATOM 778 N N . ALA A 1 101 ? 13.021 0.051 -19.041 1.00 72.50 101 ALA A N 1
ATOM 779 C CA . ALA A 1 101 ? 13.511 -0.203 -17.697 1.00 72.50 101 ALA A CA 1
ATOM 780 C C . ALA A 1 101 ? 13.552 -1.701 -17.406 1.00 72.50 101 ALA A C 1
ATOM 782 O O . ALA A 1 101 ? 12.549 -2.401 -17.560 1.00 72.50 101 ALA A O 1
ATOM 783 N N . VAL A 1 102 ? 14.702 -2.145 -16.907 1.00 77.44 102 VAL A N 1
ATOM 784 C CA . VAL A 1 102 ? 14.900 -3.485 -16.364 1.00 77.44 102 VAL A CA 1
ATOM 785 C C . VAL A 1 102 ? 15.144 -3.337 -14.872 1.00 77.44 102 VAL A C 1
ATOM 787 O O . VAL A 1 102 ? 16.015 -2.575 -14.445 1.00 77.44 102 VAL A O 1
ATOM 790 N N . VAL A 1 103 ? 14.366 -4.063 -14.075 1.00 77.38 103 VAL A N 1
ATOM 791 C CA . VAL A 1 103 ? 14.591 -4.172 -12.635 1.00 77.38 103 VAL A CA 1
ATOM 792 C C . VAL A 1 103 ? 15.123 -5.554 -12.344 1.00 77.38 103 VAL A C 1
ATOM 794 O O . VAL A 1 103 ? 14.548 -6.540 -12.794 1.00 77.38 103 VAL A O 1
ATOM 797 N N . ARG A 1 104 ? 16.202 -5.616 -11.569 1.00 81.25 104 ARG A N 1
ATOM 798 C CA . ARG A 1 104 ? 16.705 -6.867 -11.007 1.00 81.25 104 ARG A CA 1
ATOM 799 C C . ARG A 1 104 ? 16.336 -6.942 -9.537 1.00 81.25 104 ARG A C 1
ATOM 801 O O . ARG A 1 104 ? 16.416 -5.930 -8.832 1.00 81.25 104 ARG A O 1
ATOM 808 N N . ASP A 1 105 ? 15.927 -8.118 -9.078 1.00 79.25 105 ASP A N 1
ATOM 809 C CA . ASP A 1 105 ? 15.812 -8.352 -7.643 1.00 79.25 105 ASP A CA 1
ATOM 810 C C . ASP A 1 105 ? 17.203 -8.230 -7.005 1.00 79.25 105 ASP A C 1
ATOM 812 O O . ASP A 1 105 ? 18.194 -8.716 -7.542 1.00 79.25 105 ASP A O 1
ATOM 816 N N . LYS A 1 106 ? 17.295 -7.582 -5.845 1.00 75.31 106 LYS A N 1
ATOM 817 C CA . LYS A 1 106 ? 18.561 -7.467 -5.113 1.00 75.31 106 LYS A CA 1
ATOM 818 C C . LYS A 1 106 ? 19.034 -8.816 -4.577 1.00 75.31 106 LYS A C 1
ATOM 820 O O . LYS A 1 106 ? 20.230 -8.987 -4.385 1.00 75.31 106 LYS A O 1
ATOM 825 N N . LYS A 1 107 ? 18.104 -9.732 -4.282 1.00 79.56 107 LYS A N 1
ATOM 826 C CA . LYS A 1 107 ? 18.427 -11.044 -3.701 1.00 79.56 107 LYS A CA 1
ATOM 827 C C . LYS A 1 107 ? 18.709 -12.084 -4.773 1.00 79.56 107 LYS A C 1
ATOM 829 O O . LYS A 1 107 ? 19.764 -12.701 -4.757 1.00 79.56 107 LYS A O 1
ATOM 834 N N . THR A 1 108 ? 17.764 -12.257 -5.690 1.00 81.31 108 THR A N 1
ATOM 835 C CA . THR A 1 108 ? 17.813 -13.321 -6.701 1.00 81.31 108 THR A CA 1
ATOM 836 C C . THR A 1 108 ? 18.551 -12.886 -7.968 1.00 81.31 108 THR A C 1
ATOM 838 O O . THR A 1 108 ? 18.914 -13.723 -8.780 1.00 81.31 108 THR A O 1
ATOM 841 N N . TYR A 1 109 ? 18.768 -11.578 -8.168 1.00 78.81 109 TYR A N 1
ATOM 842 C CA . TYR A 1 109 ? 19.335 -10.982 -9.390 1.00 78.81 109 TYR A CA 1
ATOM 843 C C . TYR A 1 109 ? 18.530 -11.240 -10.681 1.00 78.81 109 TYR A C 1
ATOM 845 O O . TYR A 1 109 ? 18.885 -10.763 -11.760 1.00 78.81 109 TYR A O 1
ATOM 853 N N . GLU A 1 110 ? 17.393 -11.921 -10.572 1.00 82.31 110 GLU A N 1
ATOM 854 C CA . GLU A 1 110 ? 16.466 -12.171 -11.667 1.00 82.31 110 GLU A CA 1
ATOM 855 C C . GLU A 1 110 ? 15.748 -10.897 -12.114 1.00 82.31 110 GLU A C 1
ATOM 857 O O . GLU A 1 110 ? 15.528 -9.958 -11.338 1.00 82.31 110 GLU A O 1
ATOM 862 N N . ILE A 1 111 ? 15.364 -10.879 -13.392 1.00 81.00 111 ILE A N 1
ATOM 863 C CA . ILE A 1 111 ? 14.586 -9.788 -13.973 1.00 81.00 111 ILE A CA 1
ATOM 864 C C . ILE A 1 111 ? 13.163 -9.851 -13.421 1.00 81.00 111 ILE A C 1
ATOM 866 O O . ILE A 1 111 ? 12.434 -10.823 -13.609 1.00 81.00 111 ILE A O 1
ATOM 870 N N . LEU A 1 112 ? 12.757 -8.775 -12.759 1.00 80.94 112 LEU A N 1
ATOM 871 C CA . LEU A 1 112 ? 11.458 -8.661 -12.122 1.00 80.94 112 LEU A CA 1
ATOM 872 C C . LEU A 1 112 ? 10.433 -8.195 -13.162 1.00 80.94 112 LEU A C 1
ATOM 874 O O . LEU A 1 112 ? 10.498 -7.066 -13.642 1.00 80.94 112 LEU A O 1
ATOM 878 N N . ILE A 1 113 ? 9.494 -9.070 -13.523 1.00 78.88 113 ILE A N 1
ATOM 879 C CA . ILE A 1 113 ? 8.412 -8.771 -14.484 1.00 78.88 113 ILE A CA 1
ATOM 880 C C . ILE A 1 113 ? 7.142 -8.290 -13.750 1.00 78.88 113 ILE A C 1
ATOM 882 O O . ILE A 1 113 ? 6.313 -7.564 -14.304 1.00 78.88 113 ILE A O 1
ATOM 886 N N . GLY A 1 114 ? 7.005 -8.667 -12.476 1.00 83.38 114 GLY A N 1
ATOM 887 C CA . GLY A 1 114 ? 5.859 -8.347 -11.628 1.00 83.38 114 GLY A CA 1
ATOM 888 C C . GLY A 1 114 ? 5.804 -6.896 -11.123 1.00 83.38 114 GLY A C 1
ATOM 889 O O . GLY A 1 114 ? 6.749 -6.122 -11.292 1.00 83.38 114 GLY A O 1
ATOM 890 N N . PRO A 1 115 ? 4.683 -6.514 -10.485 1.00 88.12 115 PRO A N 1
ATOM 891 C CA . PRO A 1 115 ? 4.517 -5.199 -9.882 1.00 88.12 115 PRO A CA 1
ATOM 892 C C . PRO A 1 115 ? 5.473 -5.005 -8.702 1.00 88.12 115 PRO A C 1
ATOM 894 O O . PRO A 1 115 ? 5.749 -5.922 -7.927 1.00 88.12 115 PRO A O 1
ATOM 897 N N . ARG A 1 116 ? 5.939 -3.771 -8.529 1.00 88.44 116 ARG A N 1
ATOM 898 C CA . ARG A 1 116 ? 6.795 -3.368 -7.414 1.00 88.44 116 ARG A CA 1
ATOM 899 C C . ARG A 1 116 ? 5.985 -2.582 -6.401 1.00 88.44 116 ARG A C 1
ATOM 901 O O . ARG A 1 116 ? 5.179 -1.734 -6.766 1.00 88.44 116 ARG A O 1
ATOM 908 N N . VAL A 1 117 ? 6.193 -2.875 -5.122 1.00 90.56 117 VAL A N 1
ATOM 909 C CA . VAL A 1 117 ? 5.426 -2.281 -4.026 1.00 90.56 117 VAL A CA 1
ATOM 910 C C . VAL A 1 117 ? 6.357 -1.655 -3.003 1.00 90.56 117 VAL A C 1
ATOM 912 O O . VAL A 1 117 ? 7.287 -2.305 -2.523 1.00 90.56 117 VAL A O 1
ATOM 915 N N . ALA A 1 118 ? 6.068 -0.415 -2.621 1.00 90.75 118 ALA A N 1
ATOM 916 C CA . ALA A 1 118 ? 6.726 0.264 -1.519 1.00 90.75 118 ALA A CA 1
ATOM 917 C C . ALA A 1 118 ? 5.718 0.893 -0.556 1.00 90.75 118 ALA A C 1
ATOM 919 O O . ALA A 1 118 ? 4.592 1.244 -0.912 1.00 90.75 118 ALA A O 1
ATOM 920 N N . TYR A 1 119 ? 6.165 1.058 0.685 1.00 91.81 119 TYR A N 1
ATOM 921 C CA . TYR A 1 119 ? 5.378 1.627 1.769 1.00 91.81 119 TYR A CA 1
ATOM 922 C C . TYR A 1 119 ? 6.136 2.804 2.364 1.00 91.81 119 TYR A C 1
ATOM 924 O O . TYR A 1 119 ? 7.285 2.657 2.778 1.00 91.81 119 TYR A O 1
ATOM 932 N N . VAL A 1 120 ? 5.472 3.949 2.447 1.00 91.12 120 VAL A N 1
ATOM 933 C CA . VAL A 1 120 ? 6.001 5.170 3.046 1.00 91.12 120 VAL A CA 1
ATOM 934 C C . VAL A 1 120 ? 5.204 5.467 4.308 1.00 91.12 120 VAL A C 1
ATOM 936 O O . VAL A 1 120 ? 3.994 5.702 4.267 1.00 91.12 120 VAL A O 1
ATOM 939 N N . ASN A 1 121 ? 5.892 5.451 5.446 1.00 90.62 121 ASN A N 1
ATOM 940 C CA . ASN A 1 121 ? 5.327 5.732 6.758 1.00 90.62 121 ASN A CA 1
ATOM 941 C C . ASN A 1 121 ? 5.967 6.992 7.356 1.00 90.62 121 ASN A C 1
ATOM 943 O O . ASN A 1 121 ? 7.086 6.972 7.865 1.00 90.62 121 ASN A O 1
ATOM 947 N N . SER A 1 122 ? 5.237 8.104 7.346 1.00 87.81 122 SER A N 1
ATOM 948 C CA . SER A 1 122 ? 5.716 9.328 7.991 1.00 87.81 122 SER A CA 1
ATOM 949 C C . SER A 1 122 ? 5.285 9.382 9.461 1.00 87.81 122 SER A C 1
ATOM 951 O O . SER A 1 122 ? 4.250 8.826 9.835 1.00 87.81 122 SER A O 1
ATOM 953 N N . LYS A 1 123 ? 6.072 10.066 10.304 1.00 90.62 123 LYS A N 1
ATOM 954 C CA . LYS A 1 123 ? 5.689 10.346 11.702 1.00 90.62 123 LYS A CA 1
ATOM 955 C C . LYS A 1 123 ? 4.414 11.197 11.776 1.00 90.62 123 LYS A C 1
ATOM 957 O O . LYS A 1 123 ? 3.587 10.970 12.644 1.00 90.62 123 LYS A O 1
ATOM 962 N N . LYS A 1 124 ? 4.253 12.142 10.840 1.00 88.44 124 LYS A N 1
ATOM 963 C CA . LYS A 1 124 ? 3.131 13.093 10.799 1.00 88.44 124 LYS A CA 1
ATOM 964 C C . LYS A 1 124 ? 1.812 12.452 10.364 1.00 88.44 124 LYS A C 1
ATOM 966 O O . LYS A 1 124 ? 0.763 12.858 10.835 1.00 88.44 124 LYS A O 1
ATOM 971 N N . SER A 1 125 ? 1.854 11.504 9.428 1.00 86.06 125 SER A N 1
ATOM 972 C CA . SER A 1 125 ? 0.640 10.944 8.820 1.00 86.06 125 SER A CA 1
ATOM 973 C C . SER A 1 125 ? 0.067 9.743 9.563 1.00 86.06 125 SER A C 1
ATOM 975 O O . SER A 1 125 ? -1.115 9.460 9.398 1.00 86.06 125 SER A O 1
ATOM 977 N N . VAL A 1 126 ? 0.896 9.008 10.311 1.00 88.94 126 VAL A N 1
ATOM 978 C CA . VAL A 1 126 ? 0.480 7.775 10.993 1.00 88.94 126 VAL A CA 1
ATOM 979 C C . VAL A 1 126 ? 0.476 7.962 12.500 1.00 88.94 126 VAL A C 1
ATOM 981 O O . VAL A 1 126 ? -0.586 7.947 13.096 1.00 88.94 126 VAL A O 1
ATOM 984 N N . ASP A 1 127 ? 1.659 8.069 13.100 1.00 91.31 127 ASP A N 1
ATOM 985 C CA . ASP A 1 127 ? 1.856 8.333 14.523 1.00 91.31 127 ASP A CA 1
ATOM 986 C C . ASP A 1 127 ? 3.354 8.569 14.782 1.00 91.31 127 ASP A C 1
ATOM 988 O O . ASP A 1 127 ? 4.220 8.084 14.034 1.00 91.31 127 ASP A O 1
ATOM 992 N N . ASN A 1 128 ? 3.686 9.261 15.872 1.00 91.56 128 ASN A N 1
ATOM 993 C CA . ASN A 1 128 ? 5.076 9.464 16.276 1.00 91.56 128 ASN A CA 1
ATOM 994 C C . ASN A 1 128 ? 5.757 8.134 16.673 1.00 91.56 128 ASN A C 1
ATOM 996 O O . ASN A 1 128 ? 6.909 7.863 16.306 1.00 91.56 128 ASN A O 1
ATOM 1000 N N . ARG A 1 129 ? 5.040 7.249 17.376 1.00 94.00 129 ARG A N 1
ATOM 1001 C CA . ARG A 1 129 ? 5.597 6.016 17.939 1.00 94.00 129 ARG A CA 1
ATOM 1002 C C . ARG A 1 129 ? 5.832 4.985 16.835 1.00 94.00 129 ARG A C 1
ATOM 1004 O O . ARG A 1 129 ? 4.972 4.667 16.011 1.00 94.00 129 ARG A O 1
ATOM 1011 N N . ALA A 1 130 ? 7.027 4.399 16.839 1.00 93.12 130 ALA A N 1
ATOM 1012 C CA . ALA A 1 130 ? 7.449 3.440 15.816 1.00 93.12 130 ALA A CA 1
ATOM 1013 C C . ALA A 1 130 ? 6.567 2.178 15.765 1.00 93.12 130 ALA A C 1
ATOM 1015 O O . ALA A 1 130 ? 6.340 1.625 14.689 1.00 93.12 130 ALA A O 1
ATOM 1016 N N . VAL A 1 131 ? 6.029 1.746 16.909 1.00 95.19 131 VAL A N 1
ATOM 1017 C CA . VAL A 1 131 ? 5.187 0.545 17.013 1.00 95.19 131 VAL A CA 1
ATOM 1018 C C . VAL A 1 131 ? 3.911 0.683 16.181 1.00 95.19 131 VAL A C 1
ATOM 1020 O O . VAL A 1 131 ? 3.577 -0.226 15.421 1.00 95.19 131 VAL A O 1
ATOM 1023 N N . TYR A 1 132 ? 3.239 1.835 16.249 1.00 95.38 132 TYR A N 1
ATOM 1024 C CA . TYR A 1 132 ? 2.019 2.093 15.484 1.00 95.38 132 TYR A CA 1
ATOM 1025 C C . TYR A 1 132 ? 2.292 2.173 13.980 1.00 95.38 132 TYR A C 1
ATOM 1027 O O . TYR A 1 132 ? 1.580 1.546 13.194 1.00 95.38 132 TYR A O 1
ATOM 1035 N N . ARG A 1 133 ? 3.394 2.813 13.570 1.00 93.88 133 ARG A N 1
ATOM 1036 C CA . ARG A 1 133 ? 3.844 2.826 12.166 1.00 93.88 133 ARG A CA 1
ATOM 1037 C C . ARG A 1 133 ? 4.149 1.428 11.632 1.00 93.88 133 ARG A C 1
ATOM 1039 O O . ARG A 1 133 ? 3.752 1.089 10.517 1.00 93.88 133 ARG A O 1
ATOM 1046 N N . ASN A 1 134 ? 4.820 0.600 12.429 1.00 94.62 134 ASN A N 1
ATOM 1047 C CA . ASN A 1 134 ? 5.132 -0.782 12.068 1.00 94.62 134 ASN A CA 1
ATOM 1048 C C . ASN A 1 134 ? 3.870 -1.641 11.990 1.00 94.62 134 ASN A C 1
ATOM 1050 O O . ASN A 1 134 ? 3.733 -2.447 11.070 1.00 94.62 134 ASN A O 1
ATOM 1054 N N . ARG A 1 135 ? 2.925 -1.440 12.914 1.00 95.00 135 ARG A N 1
ATOM 1055 C CA . ARG A 1 135 ? 1.618 -2.100 12.889 1.00 95.00 135 ARG A CA 1
ATOM 1056 C C . ARG A 1 135 ? 0.841 -1.725 11.630 1.00 95.00 135 ARG A C 1
ATOM 1058 O O . ARG A 1 135 ? 0.380 -2.627 10.937 1.00 95.00 135 ARG A O 1
ATOM 1065 N N . ALA A 1 136 ? 0.761 -0.437 11.298 1.00 95.38 136 ALA A N 1
ATOM 1066 C CA . ALA A 1 136 ? 0.114 0.046 10.080 1.00 95.38 136 ALA A CA 1
ATOM 1067 C C . ALA A 1 136 ? 0.740 -0.584 8.825 1.00 95.38 136 ALA A C 1
ATOM 1069 O O . ALA A 1 136 ? 0.026 -1.162 8.007 1.00 95.38 136 ALA A O 1
ATOM 1070 N N . ARG A 1 137 ? 2.079 -0.575 8.721 1.00 94.56 137 ARG A N 1
ATOM 1071 C CA . ARG A 1 137 ? 2.806 -1.202 7.606 1.00 94.56 137 ARG A CA 1
ATOM 1072 C C . ARG A 1 137 ? 2.508 -2.694 7.495 1.00 94.56 137 ARG A C 1
ATOM 1074 O O . ARG A 1 137 ? 2.176 -3.154 6.413 1.00 94.56 137 ARG A O 1
ATOM 1081 N N . ARG A 1 138 ? 2.607 -3.451 8.592 1.00 95.88 138 ARG A N 1
ATOM 1082 C CA . ARG A 1 138 ? 2.352 -4.904 8.594 1.00 95.88 138 ARG A CA 1
ATOM 1083 C C . ARG A 1 138 ? 0.913 -5.234 8.192 1.00 95.88 138 ARG A C 1
ATOM 1085 O O . ARG A 1 138 ? 0.697 -6.175 7.434 1.00 95.88 138 ARG A O 1
ATOM 1092 N N . ARG A 1 139 ? -0.064 -4.463 8.681 1.00 96.12 139 ARG A N 1
ATOM 1093 C CA . ARG A 1 139 ? -1.481 -4.636 8.327 1.00 96.12 139 ARG A CA 1
ATOM 1094 C C . ARG A 1 139 ? -1.712 -4.386 6.843 1.00 96.12 139 ARG A C 1
ATOM 1096 O O . ARG A 1 139 ? -2.297 -5.235 6.176 1.00 96.12 139 ARG A O 1
ATOM 1103 N N . LEU A 1 140 ? -1.219 -3.258 6.333 1.00 95.94 140 LEU A N 1
ATOM 1104 C CA . LEU A 1 140 ? -1.383 -2.915 4.926 1.00 95.94 140 LEU A CA 1
ATOM 1105 C C . LEU A 1 140 ? -0.646 -3.902 4.021 1.00 95.94 140 LEU A C 1
ATOM 1107 O O . LEU A 1 140 ? -1.202 -4.307 3.011 1.00 95.94 140 LEU A O 1
ATOM 1111 N N . ASP A 1 141 ? 0.546 -4.356 4.412 1.00 95.62 141 ASP A N 1
ATOM 1112 C CA . ASP A 1 141 ? 1.301 -5.360 3.659 1.00 95.62 141 ASP A CA 1
ATOM 1113 C C . ASP A 1 141 ? 0.551 -6.689 3.555 1.00 95.62 141 ASP A C 1
ATOM 1115 O O . ASP A 1 141 ? 0.494 -7.290 2.484 1.00 95.62 141 ASP A O 1
ATOM 1119 N N . ARG A 1 142 ? -0.111 -7.124 4.634 1.00 97.06 142 ARG A N 1
ATOM 1120 C CA . ARG A 1 142 ? -0.961 -8.320 4.599 1.00 97.06 142 ARG A CA 1
ATOM 1121 C C . ARG A 1 142 ? -2.146 -8.154 3.643 1.00 97.06 142 ARG A C 1
ATOM 1123 O O . ARG A 1 142 ? -2.445 -9.081 2.895 1.00 97.06 142 ARG A O 1
ATOM 1130 N N . ALA A 1 143 ? -2.807 -6.996 3.653 1.00 96.50 143 ALA A N 1
ATOM 1131 C CA . ALA A 1 143 ? -3.911 -6.709 2.736 1.00 96.50 143 ALA A CA 1
ATOM 1132 C C . ALA A 1 143 ? -3.432 -6.633 1.276 1.00 96.50 143 ALA A C 1
ATOM 1134 O O . ALA A 1 143 ? -4.023 -7.242 0.388 1.00 96.50 143 ALA A O 1
ATOM 1135 N N . ALA A 1 144 ? -2.328 -5.929 1.037 1.00 95.44 144 ALA A N 1
ATOM 1136 C CA . ALA A 1 144 ? -1.729 -5.738 -0.275 1.00 95.44 144 ALA A CA 1
ATOM 1137 C C . ALA A 1 144 ? -1.266 -7.064 -0.889 1.00 95.44 144 ALA A C 1
ATOM 1139 O O . ALA A 1 144 ? -1.571 -7.328 -2.047 1.00 95.44 144 ALA A O 1
ATOM 1140 N N . LYS A 1 145 ? -0.623 -7.944 -0.112 1.00 94.38 145 LYS A N 1
ATOM 1141 C CA . LYS A 1 145 ? -0.227 -9.288 -0.567 1.00 94.38 145 LYS A CA 1
ATOM 1142 C C . LYS A 1 145 ? -1.403 -10.159 -1.002 1.00 94.38 145 LYS A C 1
ATOM 1144 O O . LYS A 1 145 ? -1.222 -11.004 -1.866 1.00 94.38 145 LYS A O 1
ATOM 1149 N N . ALA A 1 146 ? -2.590 -9.954 -0.431 1.00 93.62 146 ALA A N 1
ATOM 1150 C CA . ALA A 1 146 ? -3.784 -10.691 -0.835 1.00 93.62 146 ALA A CA 1
ATOM 1151 C C . ALA A 1 146 ? -4.390 -10.171 -2.152 1.00 93.62 146 ALA A C 1
ATOM 1153 O O . ALA A 1 146 ? -4.968 -10.947 -2.903 1.00 93.62 146 ALA A O 1
ATOM 1154 N N . ILE A 1 147 ? -4.281 -8.866 -2.427 1.00 93.81 147 ILE A N 1
ATOM 1155 C CA . ILE A 1 147 ? -5.000 -8.207 -3.531 1.00 93.81 147 ILE A CA 1
ATOM 1156 C C . ILE A 1 147 ? -4.100 -7.943 -4.744 1.00 93.81 147 ILE A C 1
ATOM 1158 O O . ILE A 1 147 ? -4.510 -8.174 -5.878 1.00 93.81 147 ILE A O 1
ATOM 1162 N N . LEU A 1 148 ? -2.870 -7.468 -4.542 1.00 91.00 148 LEU A N 1
ATOM 1163 C CA . LEU A 1 148 ? -1.999 -7.029 -5.635 1.00 91.00 148 LEU A CA 1
ATOM 1164 C C . LEU A 1 148 ? -1.666 -8.130 -6.651 1.00 91.00 148 LEU A C 1
ATOM 1166 O O . LEU A 1 148 ? -1.734 -7.824 -7.836 1.00 91.00 148 LEU A O 1
ATOM 1170 N N . PRO A 1 149 ? -1.387 -9.392 -6.270 1.00 89.81 149 PRO A N 1
ATOM 1171 C CA . PRO A 1 149 ? -1.126 -10.440 -7.260 1.00 89.81 149 PRO A CA 1
ATOM 1172 C C . PRO A 1 149 ? -2.287 -10.685 -8.236 1.00 89.81 149 PRO A C 1
ATOM 1174 O O . PRO A 1 149 ? -2.058 -11.189 -9.329 1.00 89.81 149 PRO A O 1
ATOM 1177 N N . LEU A 1 150 ? -3.519 -10.336 -7.847 1.00 89.62 150 LEU A N 1
ATOM 1178 C CA . LEU A 1 150 ? -4.728 -10.574 -8.638 1.00 89.62 150 LEU A CA 1
ATOM 1179 C C . LEU A 1 150 ? -5.102 -9.382 -9.530 1.00 89.62 150 LEU A C 1
ATOM 1181 O O . LEU A 1 150 ? -5.626 -9.576 -10.622 1.00 89.62 150 LEU A O 1
ATOM 1185 N N . TYR A 1 151 ? -4.867 -8.153 -9.059 1.00 89.81 151 TYR A N 1
ATOM 1186 C CA . TYR A 1 151 ? -5.402 -6.938 -9.693 1.00 89.81 151 TYR A CA 1
ATOM 1187 C C . TYR A 1 151 ? -4.340 -5.920 -10.119 1.00 89.81 151 TYR A C 1
ATOM 1189 O O . TYR A 1 151 ? -4.665 -4.971 -10.834 1.00 89.81 151 TYR A O 1
ATOM 1197 N N . ALA A 1 152 ? -3.093 -6.055 -9.664 1.00 89.31 152 ALA A N 1
ATOM 1198 C CA . ALA A 1 152 ? -2.035 -5.135 -10.055 1.00 89.31 152 ALA A CA 1
ATOM 1199 C C . ALA A 1 152 ? -1.557 -5.434 -11.478 1.00 89.31 152 ALA A C 1
ATOM 1201 O O . ALA A 1 152 ? -1.466 -6.584 -11.906 1.00 89.31 152 ALA A O 1
ATOM 1202 N N . GLN A 1 153 ? -1.208 -4.379 -12.204 1.00 88.75 153 GLN A N 1
ATOM 1203 C CA . GLN A 1 153 ? -0.629 -4.492 -13.530 1.00 88.75 153 GLN A CA 1
ATOM 1204 C C . GLN A 1 153 ? 0.887 -4.710 -13.422 1.00 88.75 153 GLN A C 1
ATOM 1206 O O . GLN A 1 153 ? 1.545 -4.073 -12.590 1.00 88.75 153 GLN A O 1
ATOM 1211 N N . PRO A 1 154 ? 1.470 -5.588 -14.256 1.00 87.56 154 PRO A N 1
ATOM 1212 C CA . PRO A 1 154 ? 2.916 -5.763 -14.308 1.00 87.56 154 PRO A CA 1
ATOM 1213 C C . PRO A 1 154 ? 3.589 -4.477 -14.796 1.00 87.56 154 PRO A C 1
ATOM 1215 O O . PRO A 1 154 ? 2.987 -3.693 -15.529 1.00 87.56 154 PRO A O 1
ATOM 1218 N N . ARG A 1 155 ? 4.860 -4.275 -14.425 1.00 87.75 155 ARG A N 1
ATOM 1219 C CA . ARG A 1 155 ? 5.658 -3.088 -14.802 1.00 87.75 155 ARG A CA 1
ATOM 1220 C C . ARG A 1 155 ? 5.126 -1.744 -14.278 1.00 87.75 155 ARG A C 1
ATOM 1222 O O . ARG A 1 155 ? 5.324 -0.697 -14.900 1.00 87.75 155 ARG A O 1
ATOM 1229 N N . TYR A 1 156 ? 4.477 -1.773 -13.121 1.00 87.88 156 TYR A N 1
ATOM 1230 C CA . TYR A 1 156 ? 4.104 -0.582 -12.364 1.00 87.88 156 TYR A CA 1
ATOM 1231 C C . TYR A 1 156 ? 4.775 -0.593 -10.993 1.00 87.88 156 TYR A C 1
ATOM 1233 O O . TYR A 1 156 ? 4.894 -1.636 -10.344 1.00 87.88 156 TYR A O 1
ATOM 1241 N N . ASP A 1 157 ? 5.192 0.590 -10.549 1.00 88.81 157 ASP A N 1
ATOM 1242 C CA . ASP A 1 157 ? 5.600 0.828 -9.174 1.00 88.81 157 ASP A CA 1
ATOM 1243 C C . ASP A 1 157 ? 4.409 1.421 -8.397 1.00 88.81 157 ASP A C 1
ATOM 1245 O O . ASP A 1 157 ? 3.893 2.494 -8.732 1.00 88.81 157 ASP A O 1
ATOM 1249 N N . TYR A 1 158 ? 3.990 0.724 -7.343 1.00 91.06 158 TYR A N 1
ATOM 1250 C CA . TYR A 1 158 ? 2.918 1.105 -6.429 1.00 91.06 158 TYR A CA 1
ATOM 1251 C C . TYR A 1 158 ? 3.509 1.579 -5.107 1.00 91.06 158 TYR A C 1
ATOM 1253 O O . TYR A 1 158 ? 4.196 0.828 -4.412 1.00 91.06 158 TYR A O 1
ATOM 1261 N N . VAL A 1 159 ? 3.206 2.815 -4.722 1.00 91.12 159 VAL A N 1
ATOM 1262 C CA . VAL A 1 159 ? 3.663 3.386 -3.453 1.00 91.12 159 VAL A CA 1
ATOM 1263 C C . VAL A 1 159 ? 2.470 3.744 -2.597 1.00 91.12 159 VAL A C 1
ATOM 1265 O O . VAL A 1 159 ? 1.647 4.587 -2.958 1.00 91.12 159 VAL A O 1
ATOM 1268 N N . PHE A 1 160 ? 2.413 3.126 -1.426 1.00 93.12 160 PHE A N 1
ATOM 1269 C CA . PHE A 1 160 ? 1.417 3.418 -0.411 1.00 93.12 160 PHE A CA 1
ATOM 1270 C C . PHE A 1 160 ? 1.973 4.434 0.580 1.00 93.12 160 PHE A C 1
ATOM 1272 O O . PHE A 1 160 ? 2.955 4.165 1.268 1.00 93.12 160 PHE A O 1
ATOM 1279 N N . PHE A 1 161 ? 1.313 5.579 0.699 1.00 91.75 161 PHE A N 1
ATOM 1280 C CA . PHE A 1 161 ? 1.545 6.555 1.756 1.00 91.75 161 PHE A CA 1
ATOM 1281 C C . PHE A 1 161 ? 0.529 6.313 2.863 1.00 91.75 161 PHE A C 1
ATOM 1283 O O . PHE A 1 161 ? -0.668 6.542 2.684 1.00 91.75 161 PHE A O 1
ATOM 1290 N N . LEU A 1 162 ? 1.006 5.804 3.994 1.00 93.88 162 LEU A N 1
ATOM 1291 C CA . LEU A 1 162 ? 0.141 5.360 5.080 1.00 93.88 162 LEU A CA 1
ATOM 1292 C C . LEU A 1 162 ? -0.427 6.542 5.868 1.00 93.88 162 LEU A C 1
ATOM 1294 O O . LEU A 1 162 ? 0.274 7.531 6.117 1.00 93.88 162 LEU A O 1
ATOM 1298 N N . ARG A 1 163 ? -1.677 6.391 6.312 1.00 93.88 163 ARG A N 1
ATOM 1299 C CA . ARG A 1 163 ? -2.364 7.295 7.240 1.00 93.88 163 ARG A CA 1
ATOM 1300 C C . ARG A 1 163 ? -2.783 6.536 8.501 1.00 93.88 163 ARG A C 1
ATOM 1302 O O . ARG A 1 163 ? -2.840 5.304 8.506 1.00 93.88 163 ARG A O 1
ATOM 1309 N N . GLU A 1 164 ? -3.068 7.277 9.562 1.00 93.88 164 GLU A N 1
ATOM 1310 C CA . GLU A 1 164 ? -3.498 6.761 10.866 1.00 93.88 164 GLU A CA 1
ATOM 1311 C C . GLU A 1 164 ? -4.618 5.692 10.808 1.00 93.88 164 GLU A C 1
ATOM 1313 O O . GLU A 1 164 ? -4.460 4.651 11.462 1.00 93.88 164 GLU A O 1
ATOM 1318 N N . PRO A 1 165 ? -5.670 5.811 9.962 1.00 94.50 165 PRO A N 1
ATOM 1319 C CA . PRO A 1 165 ? -6.776 4.845 9.950 1.00 94.50 165 PRO A CA 1
ATOM 1320 C C . PRO A 1 165 ? -6.367 3.408 9.579 1.00 94.50 165 PRO A C 1
ATOM 1322 O O . PRO A 1 165 ? -7.082 2.459 9.897 1.00 94.50 165 PRO A O 1
ATOM 1325 N N . CYS A 1 166 ? -5.184 3.194 8.982 1.00 94.06 166 CYS A N 1
ATOM 1326 C CA . CYS A 1 166 ? -4.648 1.848 8.727 1.00 94.06 166 CYS A CA 1
ATOM 1327 C C . CYS A 1 166 ? -4.512 0.981 9.993 1.00 94.06 166 CYS A C 1
ATOM 1329 O O . CYS A 1 166 ? -4.471 -0.251 9.902 1.00 94.06 166 CYS A O 1
ATOM 1331 N N . ILE A 1 167 ? -4.366 1.601 11.166 1.00 94.62 167 ILE A N 1
ATOM 1332 C CA . ILE A 1 167 ? -4.105 0.897 12.427 1.00 94.62 167 ILE A CA 1
ATOM 1333 C C . ILE A 1 167 ? -5.378 0.229 12.958 1.00 94.62 167 ILE A C 1
ATOM 1335 O O . ILE A 1 167 ? -5.320 -0.915 13.428 1.00 94.62 167 ILE A O 1
ATOM 1339 N N . THR A 1 168 ? -6.499 0.945 12.885 1.00 94.56 168 THR A N 1
ATOM 1340 C CA . THR A 1 168 ? -7.770 0.606 13.536 1.00 94.56 168 THR A CA 1
ATOM 1341 C C . THR A 1 168 ? -8.764 -0.054 12.585 1.00 94.56 168 THR A C 1
ATOM 1343 O O . THR A 1 168 ? -9.492 -0.947 13.013 1.00 94.56 168 THR A O 1
ATOM 1346 N N . GLN A 1 169 ? -8.763 0.306 11.297 1.00 94.31 169 GLN A N 1
ATOM 1347 C CA . GLN A 1 169 ? -9.737 -0.200 10.325 1.00 94.31 169 GLN A CA 1
ATOM 1348 C C . GLN A 1 169 ? -9.716 -1.725 10.167 1.00 94.31 169 GLN A C 1
ATOM 1350 O O . GLN A 1 169 ? -8.656 -2.359 10.177 1.00 94.31 169 GLN A O 1
ATOM 1355 N N . HIS A 1 170 ? -10.897 -2.314 9.948 1.00 96.38 170 HIS A N 1
ATOM 1356 C CA . HIS A 1 170 ? -11.052 -3.749 9.710 1.00 96.3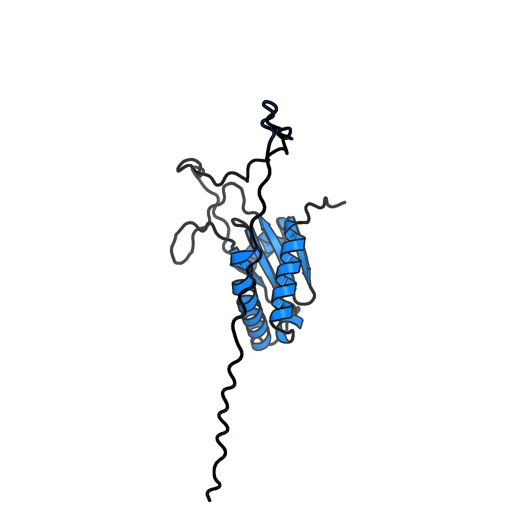8 170 HIS A CA 1
ATOM 1357 C C . HIS A 1 170 ? -10.297 -4.213 8.454 1.00 96.38 170 HIS A C 1
ATOM 1359 O O . HIS A 1 170 ? -10.167 -3.478 7.474 1.00 96.38 170 HIS A O 1
ATOM 1365 N N . MET A 1 171 ? -9.797 -5.453 8.469 1.00 96.06 171 MET A N 1
ATOM 1366 C CA . MET A 1 171 ? -8.929 -5.953 7.399 1.00 96.06 171 MET A CA 1
ATOM 1367 C C . MET A 1 171 ? -9.648 -6.032 6.047 1.00 96.06 171 MET A C 1
ATOM 1369 O O . MET A 1 171 ? -9.057 -5.715 5.018 1.00 96.06 171 MET A O 1
ATOM 1373 N N . ASP A 1 172 ? -10.929 -6.392 6.034 1.00 96.12 172 ASP A N 1
ATOM 1374 C CA . ASP A 1 172 ? -11.693 -6.467 4.783 1.00 96.12 172 ASP A CA 1
ATOM 1375 C C . ASP A 1 172 ? -12.010 -5.085 4.208 1.00 96.12 172 ASP A C 1
ATOM 1377 O O . ASP A 1 172 ? -11.970 -4.899 2.994 1.00 96.12 172 ASP A O 1
ATOM 1381 N N . VAL A 1 173 ? -12.191 -4.079 5.069 1.00 96.06 173 VAL A N 1
ATOM 1382 C CA . VAL A 1 173 ? -12.310 -2.679 4.637 1.00 96.06 173 VAL A CA 1
ATOM 1383 C C . VAL A 1 173 ? -11.005 -2.216 3.988 1.00 96.06 173 VAL A C 1
ATOM 1385 O O . VAL A 1 173 ? -11.037 -1.596 2.930 1.00 96.06 173 VAL A O 1
ATOM 1388 N N . LEU A 1 174 ? -9.845 -2.582 4.549 1.00 96.00 174 LEU A N 1
ATOM 1389 C CA . LEU A 1 174 ? -8.547 -2.276 3.938 1.00 96.00 174 LEU A CA 1
ATOM 1390 C C . LEU A 1 174 ? -8.372 -2.943 2.567 1.00 96.00 174 LEU A C 1
ATOM 1392 O O . LEU A 1 174 ? -7.912 -2.286 1.634 1.00 96.00 174 LEU A O 1
ATOM 1396 N N . LYS A 1 175 ? -8.767 -4.213 2.414 1.00 95.81 175 LYS A N 1
ATOM 1397 C CA . LYS A 1 175 ? -8.744 -4.899 1.109 1.00 95.81 175 LYS A CA 1
ATOM 1398 C C . LYS A 1 175 ? -9.641 -4.193 0.090 1.00 95.81 175 LYS A C 1
ATOM 1400 O O . LYS A 1 175 ? -9.197 -3.927 -1.026 1.00 95.81 175 LYS A O 1
ATOM 1405 N N . ASN A 1 176 ? -10.861 -3.834 0.489 1.00 95.44 176 ASN A N 1
ATOM 1406 C CA . ASN A 1 176 ? -11.805 -3.112 -0.365 1.00 95.44 176 ASN A CA 1
ATOM 1407 C C . ASN A 1 176 ? -11.268 -1.731 -0.757 1.00 95.44 176 ASN A C 1
ATOM 1409 O O . ASN A 1 176 ? -11.346 -1.352 -1.922 1.00 95.44 176 ASN A O 1
ATOM 1413 N N . ASN A 1 177 ? -10.644 -1.013 0.177 1.00 95.50 177 ASN A N 1
ATOM 1414 C CA . ASN A 1 177 ? -9.982 0.262 -0.087 1.00 95.50 177 ASN A CA 1
ATOM 1415 C C . ASN A 1 177 ? -8.872 0.125 -1.141 1.00 95.50 177 ASN A C 1
ATOM 1417 O O . ASN A 1 177 ? -8.788 0.950 -2.048 1.00 95.50 177 ASN A O 1
ATOM 1421 N N . ILE A 1 178 ? -8.054 -0.933 -1.072 1.00 95.25 178 ILE A N 1
ATOM 1422 C CA . ILE A 1 178 ? -7.027 -1.220 -2.090 1.00 95.25 178 ILE A CA 1
ATOM 1423 C C . ILE A 1 178 ? -7.676 -1.505 -3.444 1.00 95.25 178 ILE A C 1
ATOM 1425 O O . ILE A 1 178 ? -7.256 -0.931 -4.446 1.00 95.25 178 ILE A O 1
ATOM 1429 N N . LEU A 1 179 ? -8.720 -2.332 -3.484 1.00 93.88 179 LEU A N 1
ATOM 1430 C CA . LEU A 1 179 ? -9.421 -2.664 -4.724 1.00 93.88 179 LEU A CA 1
ATOM 1431 C C . LEU A 1 179 ? -10.034 -1.418 -5.377 1.00 93.88 179 LEU A C 1
ATOM 1433 O O . LEU A 1 179 ? -9.856 -1.190 -6.574 1.00 93.88 179 LEU A O 1
ATOM 1437 N N . LEU A 1 180 ? -10.695 -0.566 -4.591 1.00 93.31 180 LEU A N 1
ATOM 1438 C CA . LEU A 1 180 ? -11.254 0.701 -5.061 1.00 93.31 180 LEU A CA 1
ATOM 1439 C C . LEU A 1 180 ? -10.164 1.660 -5.551 1.00 93.31 180 LEU A C 1
ATOM 1441 O O . LEU A 1 180 ? -10.339 2.304 -6.586 1.00 93.31 180 LEU A O 1
ATOM 1445 N N . ALA A 1 181 ? -9.034 1.743 -4.846 1.00 93.69 181 ALA A N 1
ATOM 1446 C CA . ALA A 1 181 ? -7.903 2.567 -5.255 1.00 93.69 181 ALA A CA 1
ATOM 1447 C C . ALA A 1 181 ? -7.298 2.083 -6.583 1.00 93.69 181 ALA A C 1
ATOM 1449 O O . ALA A 1 181 ? -7.065 2.900 -7.471 1.00 93.69 181 ALA A O 1
ATOM 1450 N N . LEU A 1 182 ? -7.110 0.771 -6.756 1.00 92.25 182 LEU A N 1
ATOM 1451 C CA . LEU A 1 182 ? -6.623 0.179 -8.006 1.00 92.25 182 LEU A CA 1
ATOM 1452 C C . LEU A 1 182 ? -7.603 0.409 -9.155 1.00 92.25 182 LEU A C 1
ATOM 1454 O O . LEU A 1 182 ? -7.188 0.826 -10.235 1.00 92.25 182 LEU A O 1
ATOM 1458 N N . LYS A 1 183 ? -8.905 0.216 -8.913 1.00 90.50 183 LYS A N 1
ATOM 1459 C CA . LYS A 1 183 ? -9.947 0.508 -9.902 1.00 90.50 183 LYS A CA 1
ATOM 1460 C C . LYS A 1 183 ? -9.881 1.968 -10.337 1.00 90.50 183 LYS A C 1
ATOM 1462 O O . LYS A 1 183 ? -9.898 2.245 -11.526 1.00 90.50 183 LYS A O 1
ATOM 1467 N N . ARG A 1 184 ? -9.738 2.908 -9.399 1.00 89.38 184 ARG A N 1
ATOM 1468 C CA . ARG A 1 184 ? -9.574 4.332 -9.727 1.00 89.38 184 ARG A CA 1
ATOM 1469 C C . ARG A 1 184 ? -8.317 4.569 -10.557 1.00 89.38 184 ARG A C 1
ATOM 1471 O O . ARG A 1 184 ? -8.424 5.136 -11.631 1.00 89.38 184 ARG A O 1
ATOM 1478 N N . VAL A 1 185 ? -7.154 4.101 -10.116 1.00 88.38 185 VAL A N 1
ATOM 1479 C CA . VAL A 1 185 ? -5.889 4.356 -10.821 1.00 88.38 185 VAL A CA 1
ATOM 1480 C C . VAL A 1 185 ? -5.876 3.774 -12.237 1.00 88.38 185 VAL A C 1
ATOM 1482 O O . VAL A 1 185 ? -5.426 4.443 -13.161 1.00 88.38 185 VAL A O 1
ATOM 1485 N N . HIS A 1 186 ? -6.363 2.548 -12.424 1.00 85.19 186 HIS A N 1
ATOM 1486 C CA . HIS A 1 186 ? -6.289 1.874 -13.721 1.00 85.19 186 HIS A CA 1
ATOM 1487 C C . HIS A 1 186 ? -7.465 2.202 -14.650 1.00 85.19 186 HIS A C 1
ATOM 1489 O O . HIS A 1 186 ? -7.303 2.135 -15.867 1.00 85.19 186 HIS A O 1
ATOM 1495 N N . CYS A 1 187 ? -8.634 2.578 -14.117 1.00 74.88 187 CYS A N 1
ATOM 1496 C CA . CYS A 1 187 ? -9.764 3.019 -14.940 1.00 74.88 187 CYS A CA 1
ATOM 1497 C C . CYS A 1 187 ? -9.706 4.516 -15.276 1.00 74.88 187 CYS A C 1
ATOM 1499 O O . CYS A 1 187 ? -10.267 4.925 -16.292 1.00 74.88 187 CYS A O 1
ATOM 1501 N N . LEU A 1 188 ? -9.034 5.345 -14.471 1.00 51.38 188 LEU A N 1
ATOM 1502 C CA . LEU A 1 188 ? -8.892 6.773 -14.747 1.00 51.38 188 LEU A CA 1
ATOM 1503 C C . LEU A 1 188 ? -7.769 7.014 -15.760 1.00 51.38 188 LEU A C 1
ATOM 1505 O O . LEU A 1 188 ? -6.683 7.476 -15.429 1.00 51.38 188 LEU A O 1
ATOM 1509 N N . ARG A 1 189 ? -8.087 6.817 -17.040 1.00 41.22 189 ARG A N 1
ATOM 1510 C CA . ARG A 1 189 ? -7.547 7.690 -18.087 1.00 41.22 189 ARG A CA 1
ATOM 1511 C C . ARG A 1 189 ? -8.398 8.960 -18.104 1.00 41.22 189 ARG A C 1
ATOM 1513 O O . ARG A 1 189 ? -9.168 9.159 -19.036 1.00 41.22 189 ARG A O 1
ATOM 1520 N N . LEU A 1 190 ? -8.325 9.781 -17.055 1.00 31.38 190 LEU A N 1
ATOM 1521 C CA . LEU A 1 190 ? -8.901 11.123 -17.130 1.00 31.38 190 LEU A CA 1
ATOM 1522 C C . LEU A 1 190 ? -7.806 12.117 -17.513 1.00 31.38 190 LEU A C 1
ATOM 1524 O O . LEU A 1 190 ? -6.761 12.135 -16.859 1.00 31.38 190 LEU A O 1
ATOM 1528 N N . PRO A 1 191 ? -8.020 12.922 -18.567 1.00 32.97 191 PRO A N 1
ATOM 1529 C CA . PRO A 1 191 ? -7.166 14.063 -18.828 1.00 32.97 191 PRO A CA 1
ATOM 1530 C C . PRO A 1 191 ? -7.309 15.042 -17.661 1.00 32.97 191 PRO A C 1
ATOM 1532 O O . PRO A 1 191 ? -8.417 15.349 -17.215 1.00 32.97 191 PRO A O 1
ATOM 1535 N N . VAL A 1 192 ? -6.169 15.492 -17.150 1.00 37.38 192 VAL A N 1
ATOM 1536 C CA . VAL A 1 192 ? -6.090 16.601 -16.201 1.00 37.38 192 VAL A CA 1
ATOM 1537 C C . VAL A 1 192 ? -6.482 17.866 -16.975 1.00 37.38 192 VAL A C 1
ATOM 1539 O O . VAL A 1 192 ? -5.933 18.096 -18.053 1.00 37.38 192 VAL A O 1
ATOM 1542 N N . LYS A 1 193 ? -7.481 18.605 -16.478 1.00 32.97 193 LYS A N 1
ATOM 1543 C CA . LYS A 1 193 ? -7.801 19.965 -16.942 1.00 32.97 193 LYS A CA 1
ATOM 1544 C C . LYS A 1 193 ? -6.737 20.941 -16.466 1.00 32.97 193 LYS A C 1
ATOM 1546 O O . LYS A 1 193 ? -6.285 20.762 -15.312 1.00 32.97 193 LYS A O 1
#

Radius of gyration: 28.09 Å; Cα contacts (8 Å, |Δi|>4): 202; chains: 1; bounding box: 65×59×87 Å

Secondary structure (DSSP, 8-state):
---------------------------------------------PPP------S--S-SSPPBPPP--HHHHHHHHHHH--EEEE-SSEEEEEEEPPTT-B-B-TTT--B--S-EEEEE--TTTT-SSHHHHHHHHHHHHHHHHHHHHHHPPTTEEEEEEE-GGGTTS-HHHHHHHHHHHHHHHHH--PPP-

Mean predicted aligned error: 16.76 Å

Nearest PDB structures (foldseek):
  6d1r-assembly1_A  TM=7.495E-01  e=5.469E-05  Staphylococcus aureus
  2ljp-assembly1_A  TM=6.320E-01  e=5.124E-04  Escherichia coli K-12
  6lqs-assembly1_M3  TM=3.977E-01  e=9.905E-02  Saccharomyces cerevisiae S288C
  6fsz-assembly1_FF  TM=3.977E-01  e=1.058E-01  Saccharomyces cerevisiae S288C
  8emh-assembly1_F  TM=2.973E-01  e=2.044E+00  Acinetobacter sp. NEB 394

InterPro domains:
  IPR000100 Ribonuclease P [PF00825] (106-185)
  IPR014721 Small ribosomal subunit protein uS5 domain 2-type fold, subgroup [G3DSA:3.30.230.10] (28-191)
  IPR020568 Ribosomal protein uS5 domain 2-type superfamily [SSF54211] (114-187)